Protein AF-A0A811MXW3-F1 (afdb_monomer)

Nearest PDB structures (foldseek):
  8dey-assembly1_B  TM=4.706E-01  e=3.761E-02  Homo sapiens
  6q0r-assembly1_A  TM=2.838E-01  e=1.066E-01  Homo sapiens
  6ud7-assembly1_B  TM=3.147E-01  e=4.951E-01  Homo sapiens
  6ue5-assembly1_B  TM=3.087E-01  e=4.951E-01  Homo sapiens
  8tl6-assembly1_A  TM=3.001E-01  e=5.526E-01  Homo sapiens

Structure (mmCIF, N/CA/C/O backbone):
data_AF-A0A811MXW3-F1
#
_entry.id   AF-A0A811MXW3-F1
#
loop_
_atom_site.group_PDB
_atom_site.id
_atom_site.type_symbol
_atom_site.label_atom_id
_atom_site.label_alt_id
_atom_site.label_comp_id
_atom_site.label_asym_id
_atom_site.label_entity_id
_atom_site.label_seq_id
_atom_site.pdbx_PDB_ins_code
_atom_site.Cartn_x
_atom_site.Cartn_y
_atom_site.Cartn_z
_atom_site.occupancy
_atom_site.B_iso_or_equiv
_atom_site.auth_seq_id
_atom_site.auth_comp_id
_atom_site.auth_asym_id
_atom_site.auth_atom_id
_atom_site.pdbx_PDB_model_num
ATOM 1 N N . MET A 1 1 ? 5.397 2.505 23.624 1.00 45.22 1 MET A N 1
ATOM 2 C CA . MET A 1 1 ? 6.770 2.486 23.082 1.00 45.22 1 MET A CA 1
ATOM 3 C C . MET A 1 1 ? 6.756 3.376 21.852 1.00 45.22 1 MET A C 1
ATOM 5 O O . MET A 1 1 ? 5.924 3.147 20.985 1.00 45.22 1 MET A O 1
ATOM 9 N N . GLU A 1 2 ? 7.531 4.458 21.837 1.00 52.62 2 GLU A N 1
ATOM 10 C CA . GLU A 1 2 ? 7.519 5.428 20.734 1.00 52.62 2 GLU A CA 1
ATOM 11 C C . GLU A 1 2 ? 8.534 4.994 19.671 1.00 52.62 2 GLU A C 1
ATOM 13 O O . GLU A 1 2 ? 9.726 4.882 19.960 1.00 52.62 2 GLU A O 1
ATOM 18 N N . ILE A 1 3 ? 8.066 4.712 18.452 1.00 65.06 3 ILE A N 1
ATOM 19 C CA . ILE A 1 3 ? 8.949 4.363 17.335 1.00 65.06 3 ILE A CA 1
ATOM 20 C C . ILE A 1 3 ? 9.609 5.656 16.844 1.00 65.06 3 ILE A C 1
ATOM 22 O O . ILE A 1 3 ? 8.973 6.484 16.187 1.00 65.06 3 ILE A O 1
ATOM 26 N N . LYS A 1 4 ? 10.891 5.833 17.175 1.00 67.50 4 LYS A N 1
ATOM 27 C CA . LYS A 1 4 ? 11.683 6.994 16.750 1.00 67.50 4 LYS A CA 1
ATOM 28 C C . LYS A 1 4 ? 11.922 7.000 15.242 1.00 67.50 4 LYS A C 1
ATOM 30 O O . LYS A 1 4 ? 11.891 5.958 14.581 1.00 67.50 4 LYS A O 1
ATOM 35 N N . GLU A 1 5 ? 12.184 8.202 14.726 1.00 74.94 5 GLU A N 1
ATOM 36 C CA . GLU A 1 5 ? 12.309 8.477 13.292 1.00 74.94 5 GLU A CA 1
ATOM 37 C C . GLU A 1 5 ? 11.116 7.920 12.519 1.00 74.94 5 GLU A C 1
ATOM 39 O O . GLU A 1 5 ? 11.264 7.103 11.615 1.00 74.94 5 GLU A O 1
ATOM 44 N N . THR A 1 6 ? 9.915 8.325 12.915 1.00 79.50 6 THR A N 1
ATOM 45 C CA . THR A 1 6 ? 8.706 8.082 12.139 1.00 79.50 6 THR A CA 1
ATOM 46 C C . THR A 1 6 ? 8.021 9.398 11.820 1.00 79.50 6 THR A C 1
ATOM 48 O O . THR A 1 6 ? 8.218 10.405 12.499 1.00 79.50 6 THR A O 1
ATOM 51 N N . PHE A 1 7 ? 7.239 9.405 10.750 1.00 81.56 7 PHE A N 1
ATOM 52 C CA . PHE A 1 7 ? 6.409 10.540 10.374 1.00 81.56 7 PHE A CA 1
ATOM 53 C C . PHE A 1 7 ? 5.042 10.042 9.920 1.00 81.56 7 PHE A C 1
ATOM 55 O O . PHE A 1 7 ? 4.915 8.947 9.370 1.00 81.56 7 PHE A O 1
ATOM 62 N N . GLN A 1 8 ? 4.008 10.837 10.171 1.00 86.00 8 GLN A N 1
ATOM 63 C CA . GLN A 1 8 ? 2.649 10.505 9.767 1.00 86.00 8 GLN A CA 1
ATOM 64 C C . GLN A 1 8 ? 2.350 11.068 8.381 1.00 86.00 8 GLN A C 1
ATOM 66 O O . GLN A 1 8 ? 2.735 12.192 8.058 1.00 86.00 8 GLN A O 1
ATOM 71 N N . VAL A 1 9 ? 1.652 10.281 7.565 1.00 88.88 9 VAL A N 1
ATOM 72 C CA . VAL A 1 9 ? 1.089 10.742 6.296 1.00 88.88 9 VAL A CA 1
ATOM 73 C C . VAL A 1 9 ? -0.382 10.379 6.244 1.00 88.88 9 VAL A C 1
ATOM 75 O O . VAL A 1 9 ? -0.776 9.253 6.543 1.00 88.88 9 VAL A O 1
ATOM 78 N N . GLU A 1 10 ? -1.186 11.356 5.852 1.00 92.94 10 GLU A N 1
ATOM 79 C CA . GLU A 1 10 ? -2.635 11.257 5.826 1.00 92.94 10 GLU A CA 1
ATOM 80 C C . GLU A 1 10 ? -3.139 10.873 4.433 1.00 92.94 10 GLU A C 1
ATOM 82 O O . GLU A 1 10 ? -2.732 11.442 3.418 1.00 92.94 10 GLU A O 1
ATOM 87 N N . TYR A 1 11 ? -4.063 9.916 4.389 1.00 93.12 11 TYR A N 1
ATOM 88 C CA . TYR A 1 11 ? -4.656 9.408 3.157 1.00 93.12 11 TYR A CA 1
ATOM 89 C C . TYR A 1 11 ? -6.172 9.513 3.184 1.00 93.12 11 TYR A C 1
ATOM 91 O O . TYR A 1 11 ? -6.831 9.076 4.127 1.00 93.12 11 TYR A O 1
ATOM 99 N N . LEU A 1 12 ? -6.733 10.055 2.106 1.00 93.88 12 LEU A N 1
ATOM 100 C CA . LEU A 1 12 ? -8.172 10.192 1.941 1.00 93.88 12 LEU A CA 1
ATOM 101 C C . LEU A 1 12 ? -8.800 8.863 1.496 1.00 93.88 12 LEU A C 1
ATOM 103 O O . LEU A 1 12 ? -8.507 8.347 0.417 1.00 93.88 12 LEU A O 1
ATOM 107 N N . ALA A 1 13 ? -9.723 8.353 2.304 1.00 94.69 13 ALA A N 1
ATOM 108 C CA . ALA A 1 13 ? -10.619 7.257 1.972 1.00 94.69 13 ALA A CA 1
ATOM 109 C C . ALA A 1 13 ? -12.005 7.829 1.646 1.00 94.69 13 ALA A C 1
ATOM 111 O O . ALA A 1 13 ? -12.787 8.167 2.541 1.00 94.69 13 ALA A O 1
ATOM 112 N N . TYR A 1 14 ? -12.288 7.984 0.353 1.00 93.50 14 TYR A N 1
ATOM 113 C CA . TYR A 1 14 ? -13.533 8.579 -0.119 1.00 93.50 14 TYR A CA 1
ATOM 114 C C . TYR A 1 14 ? -14.006 7.961 -1.433 1.00 93.50 14 TYR A C 1
ATOM 116 O O . TYR A 1 14 ? -13.257 7.894 -2.412 1.00 93.50 14 TYR A O 1
ATOM 124 N N . ASP A 1 15 ? -15.277 7.566 -1.453 1.00 89.38 15 ASP A N 1
ATOM 125 C CA . ASP A 1 15 ? -16.024 7.276 -2.668 1.00 89.38 15 ASP A CA 1
ATOM 126 C C . ASP A 1 15 ? -17.401 7.960 -2.577 1.00 89.38 15 ASP A C 1
ATOM 128 O O . ASP A 1 15 ? -18.221 7.552 -1.749 1.00 89.38 15 ASP A O 1
ATOM 132 N N . PRO A 1 16 ? -17.674 8.990 -3.403 1.00 88.62 16 PRO A N 1
ATOM 133 C CA . PRO A 1 16 ? -18.945 9.711 -3.369 1.00 88.62 16 PRO A CA 1
ATOM 134 C C . PRO A 1 16 ? -20.148 8.834 -3.739 1.00 88.62 16 PRO A C 1
ATOM 136 O O . PRO A 1 16 ? -21.279 9.207 -3.434 1.00 88.62 16 PRO A O 1
ATOM 139 N N . ILE A 1 17 ? -19.929 7.700 -4.416 1.00 88.00 17 ILE A N 1
ATOM 140 C CA . ILE A 1 17 ? -20.992 6.754 -4.766 1.00 88.00 17 ILE A CA 1
ATOM 141 C C . ILE A 1 17 ? -21.381 5.920 -3.540 1.00 88.00 17 ILE A C 1
ATOM 143 O O . ILE A 1 17 ? -22.557 5.610 -3.364 1.00 88.00 17 ILE A O 1
ATOM 147 N N . GLU A 1 18 ? -20.417 5.573 -2.681 1.00 85.19 18 GLU A N 1
ATOM 148 C CA . GLU A 1 18 ? -20.670 4.775 -1.476 1.00 85.19 18 GLU A CA 1
ATOM 149 C C . GLU A 1 18 ? -21.223 5.624 -0.322 1.00 85.19 18 GLU A C 1
ATOM 151 O O . GLU A 1 18 ? -22.079 5.166 0.435 1.00 85.19 18 GLU A O 1
ATOM 156 N N . SER A 1 19 ? -20.731 6.855 -0.150 1.00 88.50 19 SER A N 1
ATOM 157 C CA . SER A 1 19 ? -21.092 7.704 0.987 1.00 88.50 19 SER A CA 1
ATOM 158 C C . SER A 1 19 ? -20.783 9.182 0.720 1.00 88.50 19 SER A C 1
ATOM 160 O O . SER A 1 19 ? -19.723 9.498 0.182 1.00 88.50 19 SER A O 1
ATOM 162 N N . PRO A 1 20 ? -21.629 10.125 1.183 1.00 90.81 20 PRO A N 1
ATOM 163 C CA . PRO A 1 20 ? -21.308 11.555 1.141 1.00 90.81 20 PRO A CA 1
ATOM 164 C C . PRO A 1 20 ? -20.218 11.950 2.154 1.00 90.81 20 PRO A C 1
ATOM 166 O O . PRO A 1 20 ? -19.688 13.057 2.105 1.00 90.81 20 PRO A O 1
ATOM 169 N N . TYR A 1 21 ? -19.896 11.063 3.097 1.00 93.69 21 TYR A N 1
ATOM 170 C CA . TYR A 1 21 ? -18.868 11.262 4.112 1.00 93.69 21 TYR A CA 1
ATOM 171 C C . TYR A 1 21 ? -17.560 10.592 3.695 1.00 93.69 21 TYR A C 1
ATOM 173 O O . TYR A 1 21 ? -17.559 9.423 3.306 1.00 93.69 21 TYR A O 1
ATOM 181 N N . PHE A 1 22 ? -16.450 11.307 3.864 1.00 93.75 22 PHE A N 1
ATOM 182 C CA . PHE A 1 22 ? -15.093 10.782 3.730 1.00 93.75 22 PHE A CA 1
ATOM 183 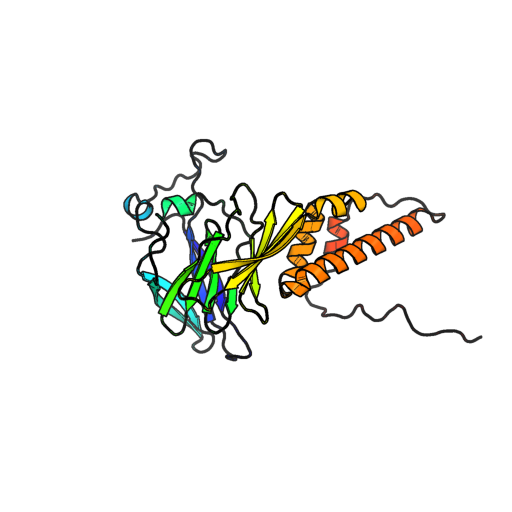C C . PHE A 1 22 ? -14.473 10.428 5.085 1.00 93.75 22 PHE A C 1
ATOM 185 O O . PHE A 1 22 ? -14.885 10.941 6.137 1.00 93.75 22 PHE A O 1
ATOM 192 N N . LYS A 1 23 ? -13.444 9.584 5.035 1.00 95.94 23 LYS A N 1
ATOM 193 C CA . LYS A 1 23 ? -12.539 9.306 6.150 1.00 95.94 23 LYS A CA 1
ATOM 194 C C . LYS A 1 23 ? -11.109 9.676 5.763 1.00 95.94 23 LYS A C 1
ATOM 196 O O . LYS A 1 23 ? -10.756 9.603 4.589 1.00 95.94 23 LYS A O 1
ATOM 201 N N . VAL A 1 24 ? -10.291 10.061 6.734 1.00 96.81 24 VAL A N 1
ATOM 202 C CA . VAL A 1 24 ? -8.847 10.269 6.538 1.00 96.81 24 VAL A CA 1
ATOM 203 C C . VAL A 1 24 ? -8.110 9.313 7.457 1.00 96.81 24 VAL A C 1
ATOM 205 O O . VAL A 1 24 ? -8.454 9.208 8.629 1.00 96.81 24 VAL A O 1
ATOM 208 N N . VAL A 1 25 ? -7.142 8.582 6.922 1.00 95.94 25 VAL A N 1
ATOM 209 C CA . VAL A 1 25 ? -6.353 7.598 7.665 1.00 95.94 25 VAL A CA 1
ATOM 210 C C . VAL A 1 25 ? -4.934 8.128 7.793 1.00 95.94 25 VAL A C 1
ATOM 212 O O . VAL A 1 25 ? -4.283 8.370 6.778 1.00 95.94 25 VAL A O 1
ATOM 215 N N . SER A 1 26 ? -4.463 8.311 9.024 1.00 94.12 26 SER A N 1
ATOM 216 C CA . SER A 1 26 ? -3.072 8.665 9.308 1.00 94.12 26 SER A CA 1
ATOM 217 C C . SER A 1 26 ? -2.245 7.390 9.425 1.00 94.12 26 SER A C 1
ATOM 219 O O . SER A 1 26 ? -2.528 6.535 10.267 1.00 94.12 26 SER A O 1
ATOM 221 N N . VAL A 1 27 ? -1.253 7.241 8.547 1.00 91.06 27 VAL A N 1
ATOM 222 C CA . VAL A 1 27 ? -0.368 6.074 8.484 1.00 91.06 27 VAL A CA 1
ATOM 223 C C . VAL A 1 27 ? 1.042 6.487 8.878 1.00 91.06 27 VAL A C 1
ATOM 225 O O . VAL A 1 27 ? 1.635 7.383 8.271 1.00 91.06 27 VAL A O 1
ATOM 228 N N . THR A 1 28 ? 1.591 5.797 9.874 1.00 87.81 28 THR A N 1
ATOM 229 C CA . THR A 1 28 ? 2.976 5.965 10.315 1.00 87.81 28 THR A CA 1
ATOM 230 C C . THR A 1 28 ? 3.936 5.382 9.284 1.00 87.81 28 THR A C 1
ATOM 232 O O . THR A 1 28 ? 3.785 4.243 8.841 1.00 87.81 28 THR A O 1
ATOM 235 N N . ARG A 1 29 ? 4.945 6.166 8.913 1.00 84.31 29 ARG A N 1
ATOM 236 C CA . ARG A 1 29 ? 6.038 5.775 8.021 1.00 84.31 29 ARG A CA 1
ATOM 237 C C . ARG A 1 29 ? 7.361 5.842 8.751 1.00 84.31 29 ARG A C 1
ATOM 239 O O . ARG A 1 29 ? 7.533 6.688 9.626 1.00 84.31 29 ARG A O 1
ATOM 246 N N . PHE A 1 30 ? 8.299 4.994 8.356 1.00 82.00 30 PHE A N 1
ATOM 247 C CA . PHE A 1 30 ? 9.642 5.007 8.912 1.00 82.00 30 PHE A CA 1
ATOM 248 C C . PHE A 1 30 ? 10.515 6.017 8.170 1.00 82.00 30 PHE A C 1
ATOM 250 O O . PHE A 1 30 ? 10.482 6.117 6.942 1.00 82.00 30 PHE A O 1
ATOM 257 N N . GLY A 1 31 ? 11.304 6.767 8.927 1.00 76.94 31 GLY A N 1
ATOM 258 C CA . GLY A 1 31 ? 12.416 7.549 8.420 1.00 76.94 31 GLY A CA 1
ATOM 259 C C . GLY A 1 31 ? 13.456 6.629 7.794 1.00 76.94 31 GLY A C 1
ATOM 260 O O . GLY A 1 31 ? 13.639 5.489 8.230 1.00 76.94 31 GLY A O 1
ATOM 261 N N . TRP A 1 32 ? 14.093 7.129 6.741 1.00 76.94 32 TRP A N 1
ATOM 262 C CA . TRP A 1 32 ? 15.180 6.423 6.082 1.00 76.94 32 TRP A CA 1
ATOM 263 C C . TRP A 1 32 ? 16.419 6.410 6.969 1.00 76.94 32 TRP A C 1
ATOM 265 O O . TRP A 1 32 ? 16.779 7.441 7.540 1.00 76.94 32 TRP A O 1
ATOM 275 N N . THR A 1 33 ? 17.083 5.260 7.033 1.00 74.25 33 THR A N 1
ATOM 276 C CA . THR A 1 33 ? 18.323 5.095 7.790 1.00 74.25 33 THR A CA 1
ATOM 277 C C . THR A 1 33 ? 19.476 4.820 6.820 1.00 74.25 33 THR A C 1
ATOM 279 O O . THR A 1 33 ? 19.405 3.838 6.080 1.00 74.25 33 THR A O 1
ATOM 282 N N . PRO A 1 34 ? 20.531 5.658 6.814 1.00 69.75 34 PRO A N 1
ATOM 283 C CA . PRO A 1 34 ? 21.697 5.453 5.959 1.00 69.75 34 PRO A CA 1
ATOM 284 C C . PRO A 1 34 ? 22.430 4.140 6.258 1.00 69.75 34 PRO A C 1
ATOM 286 O O . PRO A 1 34 ? 22.716 3.839 7.419 1.00 69.75 34 PRO A O 1
ATOM 289 N N . GLU A 1 35 ? 22.830 3.411 5.219 1.00 71.69 35 GLU A N 1
ATOM 290 C CA . GLU A 1 35 ? 23.683 2.227 5.328 1.00 71.69 35 GLU A CA 1
ATOM 291 C C . GLU A 1 35 ? 25.180 2.567 5.182 1.00 71.69 35 GLU A C 1
ATOM 293 O O . GLU A 1 35 ? 25.543 3.605 4.613 1.00 71.69 35 GLU A O 1
ATOM 298 N N . PRO A 1 36 ? 26.092 1.703 5.679 1.00 67.31 36 PRO A N 1
ATOM 299 C CA . PRO A 1 36 ? 27.524 1.852 5.441 1.00 67.31 36 PRO A CA 1
ATOM 300 C C . PRO A 1 36 ? 27.832 1.919 3.937 1.00 67.31 36 PRO A C 1
ATOM 302 O O . PRO A 1 36 ? 27.663 0.941 3.213 1.00 67.31 36 PRO A O 1
ATOM 305 N N . GLY A 1 37 ? 28.308 3.076 3.473 1.00 66.25 37 GLY A N 1
ATOM 306 C CA . GLY A 1 37 ? 28.563 3.347 2.053 1.00 66.25 37 GLY A CA 1
ATOM 307 C C . GLY A 1 37 ? 27.653 4.416 1.443 1.00 66.25 37 GLY A C 1
ATOM 308 O O . GLY A 1 37 ? 27.979 4.935 0.375 1.00 66.25 37 GLY A O 1
ATOM 309 N N . ASP A 1 38 ? 26.578 4.809 2.129 1.00 70.31 38 ASP A N 1
ATOM 310 C CA . ASP A 1 38 ? 25.763 5.953 1.728 1.00 70.31 38 ASP A CA 1
ATOM 311 C C . ASP A 1 38 ? 26.461 7.282 2.039 1.00 70.31 38 ASP A C 1
ATOM 313 O O . ASP A 1 38 ? 27.135 7.440 3.058 1.00 70.31 38 ASP A O 1
ATOM 317 N N . PHE A 1 39 ? 26.246 8.290 1.189 1.00 68.88 39 PHE A N 1
ATOM 318 C CA . PHE A 1 39 ? 26.822 9.632 1.374 1.00 68.88 39 PHE A CA 1
ATOM 319 C C . PHE A 1 39 ? 26.403 10.308 2.688 1.00 68.88 39 PHE A C 1
ATOM 321 O O . PHE A 1 39 ? 27.103 11.196 3.167 1.00 68.88 39 PHE A O 1
ATOM 328 N N . LEU A 1 40 ? 25.261 9.905 3.250 1.00 67.19 40 LEU A N 1
ATOM 329 C CA . LEU A 1 40 ? 24.729 10.412 4.516 1.00 67.19 40 LEU A CA 1
ATOM 330 C C . LEU A 1 40 ? 24.994 9.449 5.686 1.00 67.19 40 LEU A C 1
ATOM 332 O O . LEU A 1 40 ? 24.400 9.587 6.752 1.00 67.19 40 LEU A O 1
ATOM 336 N N . TYR A 1 41 ? 25.877 8.463 5.521 1.00 69.81 41 TYR A N 1
ATOM 337 C CA . TYR A 1 41 ? 26.222 7.556 6.609 1.00 69.81 41 TYR A CA 1
ATOM 338 C C . TYR A 1 41 ? 26.755 8.316 7.834 1.00 69.81 41 TYR A C 1
ATOM 340 O O . TYR A 1 41 ? 27.646 9.157 7.725 1.00 69.81 41 TYR A O 1
ATOM 348 N N . GLY A 1 42 ? 26.178 8.036 9.006 1.00 65.00 42 GLY A N 1
ATOM 349 C CA . GLY A 1 42 ? 26.487 8.735 10.259 1.00 65.00 42 GLY A CA 1
ATOM 350 C C . GLY A 1 42 ? 25.803 10.098 10.441 1.00 65.00 42 GLY A C 1
ATOM 351 O O . GLY A 1 42 ? 26.072 10.766 11.436 1.00 65.00 42 GLY A O 1
ATOM 352 N N . SER A 1 43 ? 24.922 10.525 9.524 1.00 65.50 43 SER A N 1
ATOM 353 C CA . SER A 1 43 ? 24.181 11.788 9.667 1.00 65.50 43 SER A CA 1
ATOM 354 C C . SER A 1 43 ? 22.957 11.689 10.582 1.00 65.50 43 SER A C 1
ATOM 356 O O . SER A 1 43 ? 22.506 12.718 11.083 1.00 65.50 43 SER A O 1
ATOM 358 N N . SER A 1 44 ? 22.400 10.489 10.793 1.00 64.75 44 SER A N 1
ATOM 359 C CA . SER A 1 44 ? 21.373 10.281 11.821 1.00 64.75 44 SER A CA 1
ATOM 360 C C . SER A 1 44 ? 22.048 10.097 13.179 1.00 64.75 44 SER A C 1
ATOM 362 O O . SER A 1 44 ? 22.891 9.219 13.361 1.00 64.75 44 SER A O 1
ATOM 364 N N . SER A 1 45 ? 21.686 10.956 14.130 1.00 59.78 45 SER A N 1
ATOM 365 C CA . SER A 1 45 ? 22.168 10.923 15.512 1.00 59.78 45 SER A CA 1
ATOM 366 C C . SER A 1 45 ? 21.173 10.271 16.473 1.00 59.78 45 SER A C 1
ATOM 368 O O . SER A 1 45 ? 21.428 10.247 17.678 1.00 59.78 45 SER A O 1
ATOM 370 N N . VAL A 1 46 ? 20.036 9.769 15.975 1.00 69.12 46 VAL A N 1
ATOM 371 C CA . VAL A 1 46 ? 18.966 9.223 16.814 1.00 69.12 46 VAL A CA 1
ATOM 372 C C . VAL A 1 46 ? 19.183 7.720 16.993 1.00 69.12 46 VAL A C 1
ATOM 374 O O . VAL A 1 46 ? 19.074 6.970 16.026 1.00 69.12 46 VAL A O 1
ATOM 377 N N . PRO A 1 47 ? 19.450 7.239 18.221 1.00 69.31 47 PRO A N 1
ATOM 378 C CA . PRO A 1 47 ? 19.535 5.809 18.471 1.00 69.31 47 PRO A CA 1
ATOM 379 C C . PRO A 1 47 ? 18.166 5.170 18.225 1.00 69.31 47 PRO A C 1
ATOM 381 O O . PRO A 1 47 ? 17.187 5.522 18.898 1.00 69.31 47 PRO A O 1
ATOM 384 N N . LEU A 1 48 ? 18.113 4.255 17.257 1.00 79.31 48 LEU A N 1
ATOM 385 C CA . LEU A 1 48 ? 16.964 3.387 17.025 1.00 79.31 48 LEU A CA 1
ATOM 386 C C . LEU A 1 48 ? 16.915 2.303 18.102 1.00 79.31 48 LEU A C 1
ATOM 388 O O . LEU A 1 48 ? 17.946 1.890 18.634 1.00 79.31 48 LEU A O 1
ATOM 392 N N . ASP A 1 49 ? 15.708 1.863 18.434 1.00 83.00 49 ASP A N 1
ATOM 393 C CA . ASP A 1 49 ? 15.494 0.813 19.422 1.00 83.00 49 ASP A CA 1
ATOM 394 C C . ASP A 1 49 ? 15.721 -0.567 18.776 1.00 83.00 49 ASP A C 1
ATOM 396 O O . ASP A 1 49 ? 14.961 -0.932 17.873 1.00 83.00 49 ASP A O 1
ATOM 400 N N . PRO A 1 50 ? 16.727 -1.352 19.210 1.00 84.44 50 PRO A N 1
ATOM 401 C CA . PRO A 1 50 ? 17.031 -2.646 18.604 1.00 84.44 50 PRO A CA 1
ATOM 402 C C . PRO A 1 50 ? 15.859 -3.633 18.622 1.00 84.44 50 PRO A C 1
ATOM 404 O O . PRO A 1 50 ? 15.758 -4.460 17.718 1.00 84.44 50 PRO A O 1
ATOM 407 N N . GLU A 1 51 ? 14.977 -3.554 19.622 1.00 86.19 51 GLU A N 1
ATOM 408 C CA . GLU A 1 51 ? 13.810 -4.432 19.731 1.00 86.19 51 GLU A CA 1
ATOM 409 C C . GLU A 1 51 ? 12.779 -4.105 18.645 1.00 86.19 51 GLU A C 1
ATOM 411 O O . GLU A 1 51 ? 12.251 -4.998 17.983 1.00 86.19 51 GLU A O 1
ATOM 416 N N . ILE A 1 52 ? 12.556 -2.813 18.390 1.00 84.62 52 ILE A N 1
ATOM 417 C CA . ILE A 1 52 ? 11.645 -2.353 17.337 1.00 84.62 52 ILE A CA 1
ATOM 418 C C . ILE A 1 52 ? 12.211 -2.699 15.959 1.00 84.62 52 ILE A C 1
ATOM 420 O O . ILE A 1 52 ? 11.478 -3.182 15.100 1.00 84.62 52 ILE A O 1
ATOM 424 N N . GLU A 1 53 ? 13.512 -2.513 15.746 1.00 86.31 53 GLU A N 1
ATOM 425 C CA . GLU A 1 53 ? 14.163 -2.792 14.459 1.00 86.31 53 GLU A CA 1
ATOM 426 C C . GLU A 1 53 ? 14.158 -4.281 14.071 1.00 86.31 53 GLU A C 1
ATOM 428 O O . GLU A 1 53 ? 14.182 -4.606 12.877 1.00 86.31 53 GLU A O 1
ATOM 433 N N . GLN A 1 54 ? 14.101 -5.176 15.064 1.00 88.75 54 GLN A N 1
ATOM 434 C CA . GLN A 1 54 ? 13.980 -6.630 14.889 1.00 88.75 54 GLN A CA 1
ATOM 435 C C . GLN A 1 54 ? 12.528 -7.126 14.917 1.00 88.75 54 GLN A C 1
ATOM 437 O O . GLN A 1 54 ? 12.282 -8.309 14.678 1.00 88.75 54 GLN A O 1
ATOM 442 N N . SER A 1 55 ? 11.564 -6.248 15.201 1.00 90.19 55 SER A N 1
ATOM 443 C CA . SER A 1 55 ? 10.152 -6.619 15.240 1.00 90.19 55 SER A CA 1
ATOM 444 C C . SER A 1 55 ? 9.605 -6.933 13.847 1.00 90.19 55 SER A C 1
ATOM 446 O O . SER A 1 55 ? 10.067 -6.400 12.832 1.00 90.19 55 SER A O 1
ATOM 448 N N . GLU A 1 56 ? 8.601 -7.811 13.808 1.00 93.56 56 GLU A N 1
ATOM 449 C CA . GLU A 1 56 ? 7.935 -8.203 12.571 1.00 93.56 56 GLU A CA 1
ATOM 450 C C . GLU A 1 56 ? 7.271 -7.004 11.888 1.00 93.56 56 GLU A C 1
ATOM 452 O O . GLU A 1 56 ? 6.450 -6.294 12.476 1.00 93.56 56 GLU A O 1
ATOM 457 N N . TRP A 1 57 ? 7.555 -6.842 10.599 1.00 91.38 57 TRP A N 1
ATOM 458 C CA . TRP A 1 57 ? 6.835 -5.931 9.729 1.00 91.38 57 TRP A CA 1
ATOM 459 C C . TRP A 1 57 ? 6.079 -6.706 8.644 1.00 91.38 57 TRP A C 1
ATOM 461 O O . TRP A 1 57 ? 6.645 -7.612 8.038 1.00 91.38 57 TRP A O 1
ATOM 471 N N . PRO A 1 58 ? 4.825 -6.349 8.329 1.00 90.88 58 PRO A N 1
ATOM 472 C CA . PRO A 1 58 ? 3.979 -5.424 9.080 1.00 90.88 58 PRO A CA 1
ATOM 473 C C . PRO A 1 58 ? 3.517 -6.048 10.424 1.00 90.88 58 PRO A C 1
ATOM 475 O O . PRO A 1 58 ? 3.444 -7.276 10.541 1.00 90.88 58 PRO A O 1
ATOM 478 N N . PRO A 1 59 ? 3.200 -5.231 11.446 1.00 92.31 59 PRO A N 1
ATOM 479 C CA . PRO A 1 59 ? 2.899 -5.714 12.800 1.00 92.31 59 PRO A CA 1
ATOM 480 C C . PRO A 1 59 ? 1.633 -6.585 12.854 1.00 92.31 59 PRO A C 1
ATOM 482 O O . PRO A 1 59 ? 0.736 -6.447 12.036 1.00 92.31 59 PRO A O 1
ATOM 485 N N . SER A 1 60 ? 1.472 -7.479 13.827 1.00 94.50 60 SER A N 1
ATOM 486 C CA . SER A 1 60 ? 0.229 -8.277 13.932 1.00 94.50 60 SER A CA 1
ATOM 487 C C . SER A 1 60 ? -1.029 -7.412 14.118 1.00 94.50 60 SER A C 1
ATOM 489 O O . SER A 1 60 ? -2.085 -7.709 13.556 1.00 94.50 60 SER A O 1
ATOM 491 N N . VAL A 1 61 ? -0.897 -6.306 14.853 1.00 94.88 61 VAL A N 1
ATOM 492 C CA . VAL A 1 61 ? -1.924 -5.276 15.027 1.00 94.88 61 VAL A CA 1
ATOM 493 C C . VAL A 1 61 ? -1.329 -3.922 14.659 1.00 94.88 61 VAL A C 1
ATOM 495 O O . VAL A 1 61 ? -0.306 -3.515 15.204 1.00 94.88 61 VAL A O 1
ATOM 498 N N . CYS A 1 62 ? -1.973 -3.220 13.732 1.00 92.44 62 CYS A N 1
ATOM 499 C CA . CYS A 1 62 ? -1.605 -1.871 13.328 1.00 92.44 62 CYS A CA 1
ATOM 500 C C . CYS A 1 62 ? -2.607 -0.876 13.916 1.00 92.44 62 CYS A C 1
ATOM 502 O O . CYS A 1 62 ? -3.800 -0.947 13.624 1.00 92.44 62 CYS A O 1
ATOM 504 N N . ILE A 1 63 ? -2.129 0.035 14.759 1.00 94.19 63 ILE A N 1
ATOM 505 C CA . ILE A 1 63 ? -2.950 1.099 15.339 1.00 94.19 63 ILE A CA 1
ATOM 506 C C . ILE A 1 63 ? -2.861 2.316 14.419 1.00 94.19 63 ILE A C 1
ATOM 508 O O . ILE A 1 63 ? -1.764 2.803 14.143 1.00 94.19 63 ILE A O 1
ATOM 512 N N . LEU A 1 64 ? -4.005 2.793 13.932 1.00 94.69 64 LEU A N 1
ATOM 513 C CA . LEU A 1 64 ? -4.104 3.940 13.029 1.00 94.69 64 LEU A CA 1
ATOM 514 C C . LEU A 1 64 ? -5.104 4.956 13.578 1.00 94.69 64 LEU A C 1
ATOM 516 O O . LEU A 1 64 ? -6.157 4.586 14.102 1.00 94.69 64 LEU A O 1
ATOM 520 N N . HIS A 1 65 ? -4.820 6.243 13.383 1.00 95.25 65 HIS A N 1
ATOM 521 C CA . HIS A 1 65 ? -5.801 7.294 13.634 1.00 95.25 65 HIS A CA 1
ATOM 522 C C . HIS A 1 65 ? -6.664 7.496 12.391 1.00 95.25 65 HIS A C 1
ATOM 524 O O . HIS A 1 65 ? -6.156 7.683 11.282 1.00 95.25 65 HIS A O 1
ATOM 530 N N . VAL A 1 66 ? -7.982 7.460 12.575 1.00 96.88 66 VAL A N 1
ATOM 531 C CA . VAL A 1 66 ? -8.965 7.601 11.504 1.00 96.88 66 VAL A CA 1
ATOM 532 C C . VAL A 1 66 ? -9.883 8.774 11.812 1.00 96.88 66 VAL A C 1
ATOM 534 O O . VAL A 1 66 ? -10.666 8.741 12.757 1.00 96.88 66 VAL A O 1
ATOM 537 N N . PHE A 1 67 ? -9.813 9.810 10.986 1.00 97.06 67 PHE A N 1
ATOM 538 C CA . PHE A 1 67 ? -10.768 10.904 10.997 1.00 97.06 67 PHE A CA 1
ATOM 539 C C . PHE A 1 67 ? -12.036 10.499 10.258 1.00 97.06 67 PHE A C 1
ATOM 541 O O . PHE A 1 67 ? -11.980 9.931 9.165 1.00 97.06 67 PHE A O 1
ATOM 548 N N . SER A 1 68 ? -13.188 10.869 10.803 1.00 95.94 68 SER A N 1
ATOM 549 C CA . SER A 1 68 ? -14.487 10.693 10.161 1.00 95.94 68 SER A CA 1
ATOM 550 C C . SER A 1 68 ? -15.147 12.048 9.956 1.00 95.94 68 SER A C 1
ATOM 552 O O . SER A 1 68 ? -15.446 12.752 10.914 1.00 95.94 68 SER A O 1
ATOM 554 N N . SER A 1 69 ? -15.449 12.412 8.708 1.00 96.19 69 SER A N 1
ATOM 555 C CA . SER A 1 69 ? -16.185 13.656 8.420 1.00 96.19 69 SER A CA 1
ATOM 556 C C . SER A 1 69 ? -17.621 13.651 8.964 1.00 96.19 69 SER A C 1
ATOM 558 O O . SER A 1 69 ? -18.197 14.718 9.185 1.00 96.19 69 SER A O 1
ATOM 560 N N . ARG A 1 70 ? -18.191 12.464 9.223 1.00 94.56 70 ARG A N 1
ATOM 561 C CA . ARG A 1 70 ? -19.527 12.296 9.811 1.00 94.56 70 ARG A CA 1
ATOM 562 C C . ARG A 1 70 ? -19.561 12.697 11.286 1.00 94.56 70 ARG A C 1
ATOM 564 O O . ARG A 1 70 ? -20.496 13.373 11.699 1.00 94.56 70 ARG A O 1
ATOM 571 N N . THR A 1 71 ? -18.565 12.273 12.064 1.00 95.44 71 THR A N 1
ATOM 572 C CA . THR A 1 71 ? -18.456 12.579 13.505 1.00 95.44 71 THR A CA 1
ATOM 573 C C . THR A 1 71 ? -17.584 13.805 13.773 1.00 95.44 71 THR A C 1
ATOM 575 O O . THR A 1 71 ? -17.678 14.402 14.840 1.00 95.44 71 THR A O 1
ATOM 578 N N . ARG A 1 72 ? -16.781 14.217 12.783 1.00 95.12 72 ARG A N 1
ATOM 579 C CA . ARG A 1 72 ? -15.761 15.277 12.846 1.00 95.12 72 ARG A CA 1
ATOM 580 C C . ARG A 1 72 ? -14.711 15.040 13.927 1.00 95.12 72 ARG A C 1
ATOM 582 O O . ARG A 1 72 ? -14.199 15.987 14.517 1.00 95.12 72 ARG A O 1
ATOM 589 N N . GLN A 1 73 ? -14.403 13.777 14.184 1.00 95.81 73 GLN A N 1
ATOM 590 C CA . GLN A 1 73 ? -13.466 13.363 15.219 1.00 95.81 73 GLN A CA 1
ATOM 591 C C . GLN A 1 73 ? -12.433 12.397 14.650 1.00 95.81 73 GLN A C 1
ATOM 593 O O . GLN A 1 73 ? -12.693 11.697 13.667 1.00 95.81 73 GLN A O 1
ATOM 598 N N . TRP A 1 74 ? -11.261 12.407 15.279 1.00 97.19 74 TRP A N 1
ATOM 599 C CA . TRP A 1 74 ? -10.236 11.389 15.114 1.00 97.19 74 TRP A CA 1
ATOM 600 C C . TRP A 1 74 ? -10.479 10.280 16.125 1.00 97.19 74 TRP A C 1
ATOM 602 O O . TRP A 1 74 ? -10.657 10.546 17.312 1.00 97.19 74 TRP A O 1
ATOM 612 N N . GLU A 1 75 ? -10.460 9.047 15.647 1.00 96.62 75 GLU A N 1
ATOM 613 C CA . GLU A 1 75 ? -10.584 7.852 16.469 1.00 96.62 75 GLU A CA 1
ATOM 614 C C . GLU A 1 75 ? -9.338 6.995 16.272 1.00 96.62 75 GLU A C 1
ATOM 616 O O . GLU A 1 75 ? -8.879 6.791 15.147 1.00 96.62 75 GLU A O 1
ATOM 621 N N . GLU A 1 76 ? -8.773 6.500 17.367 1.00 96.56 76 GLU A N 1
ATOM 622 C CA . GLU A 1 76 ? -7.744 5.469 17.309 1.00 96.56 76 GLU A CA 1
ATOM 623 C C . GLU A 1 76 ? -8.413 4.116 17.053 1.00 96.56 76 GLU A C 1
ATOM 625 O O . GLU A 1 76 ? -9.359 3.738 17.748 1.00 96.56 76 GLU A O 1
ATOM 630 N N . ARG A 1 77 ? -7.957 3.398 16.023 1.00 95.94 77 ARG A N 1
ATOM 631 C CA . ARG A 1 77 ? -8.507 2.098 15.632 1.00 95.94 77 ARG A CA 1
ATOM 632 C C . ARG A 1 77 ? -7.394 1.078 15.452 1.00 95.94 77 ARG A C 1
ATOM 634 O O . ARG A 1 77 ? -6.362 1.370 14.850 1.00 95.94 77 ARG A O 1
ATOM 641 N N . SER A 1 78 ? -7.647 -0.133 15.933 1.00 96.44 78 SER A N 1
ATOM 642 C CA . SER A 1 78 ? -6.733 -1.270 15.829 1.00 96.44 78 SER A CA 1
ATOM 643 C C . SER A 1 78 ? -7.130 -2.159 14.659 1.00 96.44 78 SER A C 1
ATOM 645 O O . SER A 1 78 ? -8.247 -2.667 14.623 1.00 96.44 78 SER A O 1
ATOM 647 N N . PHE A 1 79 ? -6.208 -2.374 13.725 1.00 96.88 79 PHE A N 1
ATOM 648 C CA . PHE A 1 79 ? -6.403 -3.208 12.544 1.00 96.88 79 PHE A CA 1
ATOM 649 C C . PHE A 1 79 ? -5.593 -4.495 12.667 1.00 96.88 79 PHE A C 1
ATOM 651 O O . PHE A 1 79 ? -4.382 -4.450 12.877 1.00 96.88 79 PHE A O 1
ATOM 658 N N . VAL A 1 80 ? -6.240 -5.646 12.501 1.00 97.38 80 VAL A N 1
ATOM 659 C CA . VAL A 1 80 ? -5.575 -6.956 12.581 1.00 97.38 80 VAL A CA 1
ATOM 660 C C . VAL A 1 80 ? -5.002 -7.351 11.221 1.00 97.38 80 VAL A C 1
ATOM 662 O O . VAL A 1 80 ? -5.680 -7.232 10.197 1.00 97.38 80 VAL A O 1
ATOM 665 N N . ARG A 1 81 ? -3.757 -7.830 11.211 1.00 95.62 81 ARG A N 1
ATOM 666 C CA . ARG A 1 81 ? -3.070 -8.318 10.013 1.00 95.62 81 ARG A CA 1
ATOM 667 C C . ARG A 1 81 ? -3.685 -9.626 9.512 1.00 95.62 81 ARG A C 1
ATOM 669 O O . ARG A 1 81 ? -3.824 -10.584 10.266 1.00 95.62 81 ARG A O 1
ATOM 676 N N . GLU A 1 82 ? -3.989 -9.684 8.221 1.00 94.25 82 GLU A N 1
ATOM 677 C CA . GLU A 1 82 ? -4.305 -10.912 7.488 1.00 94.25 82 GLU A CA 1
ATOM 678 C C . GLU A 1 82 ? -3.071 -11.375 6.700 1.00 94.25 82 GLU A C 1
ATOM 680 O O . GLU A 1 82 ? -2.427 -10.563 6.036 1.00 94.25 82 GLU A O 1
ATOM 685 N N . GLY A 1 83 ? -2.753 -12.672 6.731 1.00 90.12 83 GLY A N 1
ATOM 686 C CA . GLY A 1 83 ? -1.544 -13.234 6.108 1.00 90.12 83 GLY A CA 1
ATOM 687 C C . GLY A 1 83 ? -0.327 -13.201 7.034 1.00 90.12 83 GLY A C 1
ATOM 688 O O . GLY A 1 83 ? -0.487 -12.962 8.227 1.00 90.12 83 GLY A O 1
ATOM 689 N N . ASP A 1 84 ? 0.868 -13.433 6.488 1.00 90.62 84 ASP A N 1
ATOM 690 C CA . ASP A 1 84 ? 2.137 -13.522 7.231 1.00 90.62 84 ASP A CA 1
ATOM 691 C C . ASP A 1 84 ? 2.874 -12.173 7.327 1.00 90.62 84 ASP A C 1
ATOM 693 O O . ASP A 1 84 ? 2.505 -11.191 6.673 1.00 90.62 84 ASP A O 1
ATOM 697 N N . SER A 1 85 ? 3.898 -12.104 8.184 1.00 91.00 85 SER A N 1
ATOM 698 C CA . SER A 1 85 ? 4.829 -10.974 8.202 1.00 91.00 85 SER A CA 1
ATOM 699 C C . SER A 1 85 ? 5.670 -10.977 6.916 1.00 91.00 85 SER A C 1
ATOM 701 O O . SER A 1 85 ? 5.868 -12.005 6.270 1.00 91.00 85 SER A O 1
ATOM 703 N N . MET A 1 86 ? 6.127 -9.798 6.504 1.00 89.75 86 MET A N 1
ATOM 704 C CA . MET A 1 86 ? 6.859 -9.562 5.253 1.00 89.75 86 MET A CA 1
ATOM 705 C C . MET A 1 86 ? 8.352 -9.289 5.469 1.00 89.75 86 MET A C 1
ATOM 707 O O . MET A 1 86 ? 9.072 -9.105 4.491 1.00 89.75 86 MET A O 1
ATOM 711 N N . GLY A 1 87 ? 8.812 -9.266 6.719 1.00 90.19 87 GLY A N 1
ATOM 712 C CA . GLY A 1 87 ? 10.199 -9.014 7.091 1.00 90.19 87 GLY A CA 1
ATOM 713 C C . GLY A 1 87 ? 10.288 -8.369 8.468 1.00 90.19 87 GLY A C 1
ATOM 714 O O . GLY A 1 87 ? 9.406 -8.554 9.311 1.00 90.19 87 GLY A O 1
ATOM 715 N N . ILE A 1 88 ? 11.343 -7.589 8.676 1.00 90.56 88 ILE A N 1
ATOM 716 C CA . ILE A 1 88 ? 11.575 -6.819 9.905 1.00 90.56 88 ILE A CA 1
ATOM 717 C C . ILE A 1 88 ? 11.579 -5.315 9.622 1.00 90.56 88 ILE A C 1
ATOM 719 O O . ILE A 1 88 ? 11.810 -4.881 8.492 1.00 90.56 88 ILE A O 1
ATOM 723 N N . VAL A 1 89 ? 11.330 -4.501 10.649 1.00 87.62 89 VAL A N 1
ATOM 724 C CA . VAL A 1 89 ? 11.241 -3.033 10.514 1.00 87.62 89 VAL A CA 1
ATOM 725 C C . VAL A 1 89 ? 12.512 -2.415 9.921 1.00 87.62 89 VAL A C 1
ATOM 727 O O . VAL A 1 89 ? 12.410 -1.537 9.062 1.00 87.62 89 VAL A O 1
ATOM 730 N N . SER A 1 90 ? 13.696 -2.903 10.297 1.00 85.56 90 SER A N 1
ATOM 731 C CA . SER A 1 90 ? 14.967 -2.373 9.776 1.00 85.56 90 SER A CA 1
ATOM 732 C C . SER A 1 90 ? 15.116 -2.501 8.257 1.00 85.56 90 SER A C 1
ATOM 734 O O . SER A 1 90 ? 15.699 -1.625 7.618 1.00 85.56 90 SER A O 1
ATOM 736 N N . GLU A 1 91 ? 14.525 -3.526 7.636 1.00 84.00 91 GLU A N 1
ATOM 737 C CA . GLU A 1 91 ? 14.528 -3.669 6.175 1.00 84.00 91 GLU A CA 1
ATOM 738 C C . GLU A 1 91 ? 13.658 -2.608 5.491 1.00 84.00 91 GLU A C 1
ATOM 740 O O . GLU A 1 91 ? 13.974 -2.172 4.384 1.00 84.00 91 GLU A O 1
ATOM 745 N N . MET A 1 92 ? 12.599 -2.137 6.157 1.00 82.25 92 MET A N 1
ATOM 746 C CA . MET A 1 92 ? 11.699 -1.109 5.622 1.00 82.25 92 MET A CA 1
ATOM 747 C C . MET A 1 92 ? 12.337 0.282 5.607 1.00 82.25 92 MET A C 1
ATOM 749 O O . MET A 1 92 ? 11.992 1.117 4.766 1.00 82.25 92 MET A O 1
ATOM 753 N N . ARG A 1 93 ? 13.291 0.535 6.511 1.00 78.12 93 ARG A N 1
ATOM 754 C CA . ARG A 1 93 ? 14.028 1.806 6.616 1.00 78.12 93 ARG A CA 1
ATOM 755 C C . ARG A 1 93 ? 15.073 2.011 5.525 1.00 78.12 93 ARG A C 1
ATOM 757 O O . ARG A 1 93 ? 15.520 3.138 5.332 1.00 78.12 93 ARG A O 1
ATOM 764 N N . ARG A 1 94 ? 15.435 0.955 4.791 1.00 72.25 94 ARG A N 1
ATOM 765 C CA . AR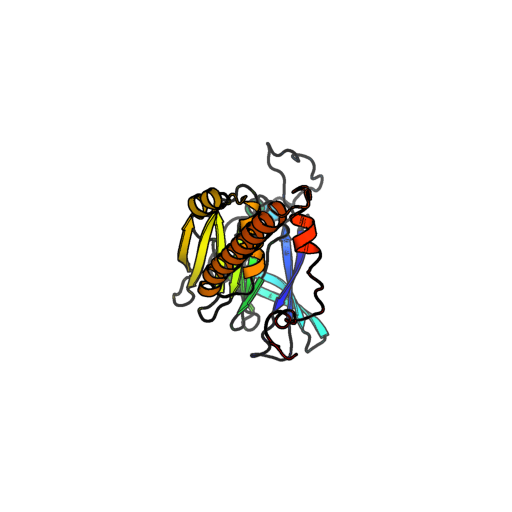G A 1 94 ? 16.389 1.019 3.668 1.00 72.25 94 ARG A CA 1
ATOM 766 C C . ARG A 1 94 ? 15.865 1.820 2.485 1.00 72.25 94 ARG A C 1
ATOM 768 O O . ARG A 1 94 ? 16.642 2.314 1.672 1.00 72.25 94 ARG A O 1
ATOM 775 N N . ASP A 1 95 ? 14.546 1.935 2.372 1.00 70.50 95 ASP A N 1
ATOM 776 C CA . ASP A 1 95 ? 13.919 2.652 1.275 1.00 70.50 95 ASP A CA 1
ATOM 777 C C . ASP A 1 95 ? 14.065 4.166 1.451 1.00 70.50 95 ASP A C 1
ATOM 779 O O . ASP A 1 95 ? 13.679 4.728 2.480 1.00 70.50 95 ASP A O 1
ATOM 783 N N . TRP A 1 96 ? 14.601 4.835 0.429 1.00 63.94 96 TRP A N 1
ATOM 784 C CA . TRP A 1 96 ? 14.804 6.281 0.447 1.00 63.94 96 TRP A CA 1
ATOM 785 C C . TRP A 1 96 ? 13.455 6.998 0.655 1.00 63.94 96 TRP A C 1
ATOM 787 O O . TRP A 1 96 ? 12.426 6.556 0.123 1.00 63.94 96 TRP A O 1
ATOM 797 N N . PRO A 1 97 ? 13.386 8.120 1.398 1.00 56.19 97 PRO A N 1
ATOM 798 C CA . PRO A 1 97 ? 12.147 8.863 1.527 1.00 56.19 97 PRO A CA 1
ATOM 799 C C . PRO A 1 97 ? 11.887 9.555 0.193 1.00 56.19 97 PRO A C 1
ATOM 801 O O . PRO A 1 97 ? 12.493 10.568 -0.145 1.00 56.19 97 PRO A O 1
ATOM 804 N N . THR A 1 98 ? 11.009 8.973 -0.611 1.00 56.91 98 THR A N 1
ATOM 805 C CA . THR A 1 98 ? 10.584 9.583 -1.865 1.00 56.91 98 THR A CA 1
ATOM 806 C C . THR A 1 98 ? 9.219 10.230 -1.673 1.00 56.91 98 THR A C 1
ATOM 808 O O . THR A 1 98 ? 8.300 9.589 -1.157 1.00 56.91 98 THR A O 1
ATOM 811 N N . GLU A 1 99 ? 9.058 11.470 -2.130 1.00 53.25 99 GLU A N 1
ATOM 812 C CA . GLU A 1 99 ? 7.844 12.278 -1.922 1.00 53.25 99 GLU A CA 1
ATOM 813 C C . GLU A 1 99 ? 6.591 11.774 -2.670 1.00 53.25 99 GLU A C 1
ATOM 815 O O . GLU A 1 99 ? 5.513 12.336 -2.515 1.00 53.25 99 GLU A O 1
ATOM 820 N N . GLN A 1 100 ? 6.687 10.716 -3.485 1.00 61.47 100 GLN A N 1
ATOM 821 C CA . GLN A 1 100 ? 5.646 10.368 -4.464 1.00 61.47 100 GLN A CA 1
ATOM 822 C C . GLN A 1 100 ? 4.783 9.142 -4.120 1.00 61.47 100 GLN A C 1
ATOM 824 O O . GLN A 1 100 ? 4.128 8.604 -5.012 1.00 61.47 100 GLN A O 1
ATOM 829 N N . ARG A 1 101 ? 4.737 8.685 -2.861 1.00 76.81 101 ARG A N 1
ATOM 830 C CA . ARG A 1 101 ? 3.874 7.540 -2.507 1.00 76.81 101 ARG A CA 1
ATOM 831 C C . ARG A 1 101 ? 2.420 7.973 -2.320 1.00 76.81 101 ARG A C 1
ATOM 833 O O . ARG A 1 101 ? 2.134 8.843 -1.498 1.00 76.81 101 ARG A O 1
ATOM 840 N N . ASN A 1 102 ? 1.500 7.337 -3.037 1.00 86.19 102 ASN A N 1
ATOM 841 C CA . ASN A 1 102 ? 0.080 7.685 -3.027 1.00 86.19 102 ASN A CA 1
ATOM 842 C C . ASN A 1 102 ? -0.807 6.582 -2.423 1.00 86.19 102 ASN A C 1
ATOM 844 O O . ASN A 1 102 ? -0.333 5.520 -2.021 1.00 86.19 102 ASN A O 1
ATOM 848 N N . ALA A 1 103 ? -2.111 6.846 -2.345 1.00 91.12 103 ALA A N 1
ATOM 849 C CA . ALA A 1 103 ? -3.102 5.856 -1.949 1.00 91.12 103 ALA A CA 1
ATOM 850 C C . ALA A 1 103 ? -4.346 5.927 -2.836 1.00 91.12 103 ALA A C 1
ATOM 852 O O . ALA A 1 103 ? -4.623 6.949 -3.466 1.00 91.12 103 ALA A O 1
ATOM 853 N N . VAL A 1 104 ? -5.094 4.829 -2.872 1.00 92.56 104 VAL A N 1
ATOM 854 C CA . VAL A 1 104 ? -6.302 4.666 -3.679 1.00 92.56 104 VAL A CA 1
ATOM 855 C C . VAL A 1 104 ? -7.391 4.037 -2.825 1.00 92.56 104 VAL A C 1
ATOM 857 O O . VAL A 1 104 ? -7.175 3.002 -2.207 1.00 92.56 104 VAL A O 1
ATOM 860 N N . TYR A 1 105 ? -8.579 4.639 -2.815 1.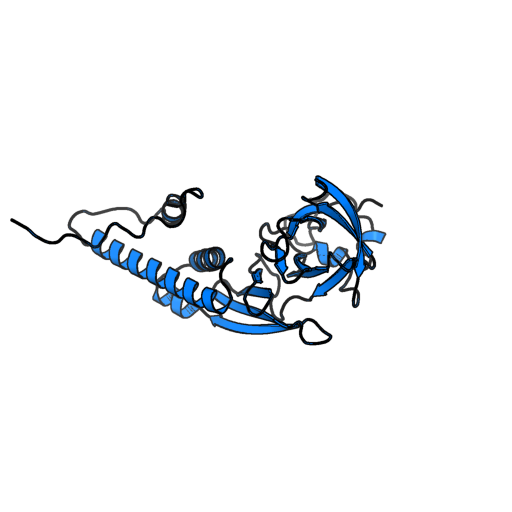00 93.25 105 TYR A N 1
ATOM 861 C CA . TYR A 1 105 ? -9.759 4.051 -2.185 1.00 93.25 105 TYR A CA 1
ATOM 862 C C . TYR A 1 105 ? -10.629 3.338 -3.222 1.00 93.25 105 TYR A C 1
ATOM 864 O O . TYR A 1 105 ? -11.023 3.943 -4.233 1.00 93.25 105 TYR A O 1
ATOM 872 N N . TRP A 1 106 ? -10.905 2.057 -2.979 1.00 92.06 106 TRP A N 1
ATOM 873 C CA . TRP A 1 106 ? -11.653 1.186 -3.879 1.00 92.06 106 TRP A CA 1
ATOM 874 C C . TRP A 1 106 ? -12.460 0.139 -3.103 1.00 92.06 106 TRP A C 1
ATOM 876 O O . TRP A 1 106 ? -11.898 -0.608 -2.303 1.00 92.06 106 TRP A O 1
ATOM 886 N N . ARG A 1 107 ? -13.774 0.070 -3.372 1.00 89.31 107 ARG A N 1
ATOM 887 C CA . ARG A 1 107 ? -14.712 -0.939 -2.839 1.00 89.31 107 ARG A CA 1
ATOM 888 C C . ARG A 1 107 ? -14.583 -1.159 -1.327 1.00 89.31 107 ARG A C 1
ATOM 890 O O . ARG A 1 107 ? -14.352 -2.277 -0.869 1.00 89.31 107 ARG A O 1
ATOM 897 N N . GLY A 1 108 ? -14.688 -0.087 -0.548 1.00 90.69 108 GLY A N 1
ATOM 898 C CA . GLY A 1 108 ? -14.606 -0.163 0.911 1.00 90.69 108 GLY A CA 1
ATOM 899 C C . GLY A 1 108 ? -13.197 -0.288 1.514 1.00 90.69 108 GLY A C 1
ATOM 900 O O . GLY A 1 108 ? -13.072 -0.204 2.739 1.00 90.69 108 GLY A O 1
ATOM 901 N N . ALA A 1 109 ? -12.140 -0.443 0.708 1.00 94.69 109 ALA A N 1
ATOM 902 C CA . ALA A 1 109 ? -10.763 -0.596 1.182 1.00 94.69 109 ALA A CA 1
ATOM 903 C C . ALA A 1 109 ? -9.832 0.519 0.675 1.00 94.69 109 ALA A C 1
ATOM 905 O O . ALA A 1 109 ? -9.946 1.003 -0.454 1.00 94.69 109 ALA A O 1
ATOM 906 N N . LEU A 1 110 ? -8.890 0.927 1.526 1.00 96.44 110 LEU A N 1
ATOM 907 C CA . LEU A 1 110 ? -7.841 1.892 1.206 1.00 96.44 110 LEU A CA 1
ATOM 908 C C . LEU A 1 110 ? -6.533 1.155 0.899 1.00 96.44 110 LEU A C 1
ATOM 910 O O . LEU A 1 110 ? -6.051 0.394 1.728 1.00 96.44 110 LEU A O 1
ATOM 914 N N . TYR A 1 111 ? -5.946 1.412 -0.264 1.00 95.69 111 TYR A N 1
ATOM 915 C CA . TYR A 1 111 ? -4.687 0.828 -0.721 1.00 95.69 111 TYR A CA 1
ATOM 916 C C . TYR A 1 111 ? -3.605 1.896 -0.627 1.00 95.69 111 TYR A C 1
ATOM 918 O O . TYR A 1 111 ? -3.671 2.894 -1.341 1.00 95.69 111 TYR A O 1
ATOM 926 N N . VAL A 1 112 ? -2.631 1.706 0.253 1.00 93.44 112 VAL A N 1
ATOM 927 C CA . VAL A 1 112 ? -1.567 2.669 0.547 1.00 93.44 112 VAL A CA 1
ATOM 928 C C . VAL A 1 112 ? -0.243 2.129 0.024 1.00 93.44 112 VAL A C 1
ATOM 930 O O . VAL A 1 112 ? 0.149 1.017 0.364 1.00 93.44 112 VAL A O 1
ATOM 933 N N . HIS A 1 113 ? 0.463 2.917 -0.785 1.00 89.06 113 HIS A N 1
ATOM 934 C CA . HIS A 1 113 ? 1.818 2.598 -1.236 1.00 89.06 113 HIS A CA 1
ATOM 935 C C . HIS A 1 113 ? 2.821 2.834 -0.099 1.00 89.06 113 HIS A C 1
ATOM 937 O O . HIS A 1 113 ? 3.099 3.976 0.270 1.00 89.06 113 HIS A O 1
ATOM 943 N N . CYS A 1 114 ? 3.342 1.758 0.478 1.00 85.94 114 CYS A N 1
ATOM 944 C CA . CYS A 1 114 ? 4.275 1.752 1.602 1.00 85.94 114 CYS A CA 1
ATOM 945 C C . CYS A 1 114 ? 5.742 1.765 1.141 1.00 85.94 114 CYS A C 1
ATOM 947 O O . CYS A 1 114 ? 6.048 1.799 -0.049 1.00 85.94 114 CYS A O 1
ATOM 949 N N . GLN A 1 115 ? 6.659 1.788 2.110 1.00 82.19 115 GLN A N 1
ATOM 950 C CA . GLN A 1 115 ? 8.094 1.646 1.856 1.00 82.19 115 GLN A CA 1
ATOM 951 C C . GLN A 1 115 ? 8.404 0.307 1.189 1.00 82.19 115 GLN A C 1
ATOM 953 O O . GLN A 1 115 ? 7.680 -0.671 1.377 1.00 82.19 115 GLN A O 1
ATOM 958 N N . THR A 1 116 ? 9.484 0.271 0.411 1.00 81.19 116 THR A N 1
ATOM 959 C CA . THR A 1 116 ? 9.924 -0.887 -0.385 1.00 81.19 116 THR A CA 1
ATOM 960 C C . THR A 1 116 ? 8.877 -1.356 -1.412 1.00 81.19 116 THR A C 1
ATOM 962 O O . THR A 1 116 ? 8.833 -2.521 -1.791 1.00 81.19 116 THR A O 1
ATOM 965 N N . ASP A 1 117 ? 8.019 -0.429 -1.862 1.00 83.75 117 ASP A N 1
ATOM 966 C CA . ASP A 1 117 ? 6.950 -0.618 -2.857 1.00 83.75 117 ASP A CA 1
ATOM 967 C C . ASP A 1 117 ? 5.853 -1.640 -2.497 1.00 83.75 117 ASP A C 1
ATOM 969 O O . ASP A 1 117 ? 5.017 -1.993 -3.333 1.00 83.75 117 ASP A O 1
ATOM 973 N N . TYR A 1 118 ? 5.777 -2.069 -1.236 1.00 89.44 118 TYR A N 1
ATOM 974 C CA . TYR A 1 118 ? 4.632 -2.837 -0.748 1.00 89.44 118 TYR A CA 1
ATOM 975 C C . TYR A 1 118 ? 3.352 -2.003 -0.780 1.00 89.44 118 TYR A C 1
ATOM 977 O O . TYR A 1 118 ? 3.370 -0.775 -0.673 1.00 89.44 118 TYR A O 1
ATOM 985 N N . VAL A 1 119 ? 2.211 -2.682 -0.860 1.00 92.56 119 VAL A N 1
ATOM 986 C CA . VAL A 1 119 ? 0.897 -2.038 -0.804 1.00 92.56 119 VAL A CA 1
ATOM 987 C C . VAL A 1 119 ? 0.123 -2.558 0.393 1.00 92.56 119 VAL A C 1
ATOM 989 O O . VAL A 1 119 ? -0.161 -3.749 0.489 1.00 92.56 119 VAL A O 1
ATOM 992 N N . MET A 1 120 ? -0.246 -1.660 1.300 1.00 94.25 120 MET A N 1
ATOM 993 C CA . MET A 1 120 ? -1.097 -1.976 2.441 1.00 94.25 120 MET A CA 1
ATOM 994 C C . MET A 1 120 ? -2.561 -1.744 2.074 1.00 94.25 120 MET A C 1
ATOM 996 O O . MET A 1 120 ? -2.960 -0.620 1.779 1.00 94.25 120 MET A O 1
ATOM 1000 N N . ARG A 1 121 ? -3.371 -2.801 2.104 1.00 95.81 121 ARG A N 1
ATOM 1001 C CA . ARG A 1 121 ? -4.821 -2.756 1.901 1.00 95.81 121 ARG A CA 1
ATOM 1002 C C . ARG A 1 121 ? -5.524 -2.748 3.254 1.00 95.81 121 ARG A C 1
ATOM 1004 O O . ARG A 1 121 ? -5.524 -3.757 3.951 1.00 95.81 121 ARG A O 1
ATOM 1011 N N . ILE A 1 122 ? -6.148 -1.633 3.607 1.00 96.62 122 ILE A N 1
ATOM 1012 C CA . ILE A 1 122 ? -6.810 -1.391 4.893 1.00 96.62 122 ILE A CA 1
ATOM 1013 C C . ILE A 1 122 ? -8.324 -1.417 4.685 1.00 96.62 122 ILE A C 1
ATOM 1015 O O . ILE A 1 122 ? -8.880 -0.585 3.963 1.00 96.62 122 ILE A O 1
ATOM 1019 N N . SER A 1 123 ? -9.007 -2.352 5.338 1.00 95.62 123 SER A N 1
ATOM 1020 C CA . SER A 1 123 ? -10.466 -2.437 5.343 1.00 95.62 123 SER A CA 1
ATOM 1021 C C . SER A 1 123 ? -11.024 -1.700 6.557 1.00 95.62 123 SER A C 1
ATOM 1023 O O . SER A 1 123 ? -10.905 -2.157 7.693 1.00 95.62 123 SER A O 1
ATOM 1025 N N . LEU A 1 124 ? -11.664 -0.552 6.317 1.00 92.25 124 LEU A N 1
ATOM 1026 C CA . LEU A 1 124 ? -12.199 0.303 7.386 1.00 92.25 124 LEU A CA 1
ATOM 1027 C C . LEU A 1 124 ? -13.472 -0.254 8.038 1.00 92.25 124 LEU A C 1
ATOM 1029 O O . LEU A 1 124 ? -13.891 0.268 9.073 1.00 92.25 124 LEU A O 1
ATOM 1033 N N . SER A 1 125 ? -14.119 -1.239 7.415 1.00 92.81 125 SER A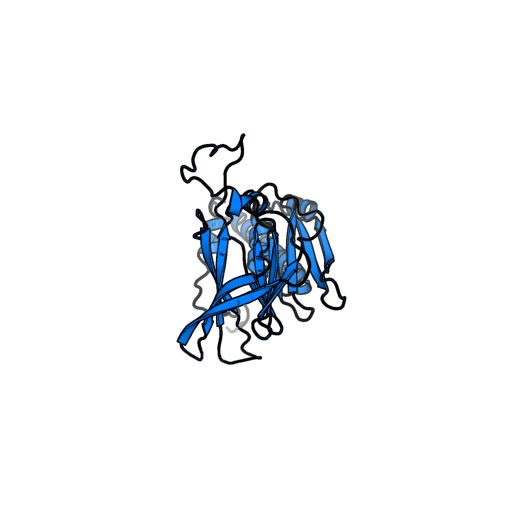 N 1
ATOM 1034 C CA . SER A 1 125 ? -15.351 -1.869 7.900 1.00 92.81 125 SER A CA 1
ATOM 1035 C C . SER A 1 125 ? -15.082 -3.111 8.744 1.00 92.81 125 SER A C 1
ATOM 1037 O O . SER A 1 125 ? -15.800 -3.340 9.710 1.00 92.81 125 SER A O 1
ATOM 1039 N N . SER A 1 126 ? -14.065 -3.899 8.389 1.00 95.19 126 SER A N 1
ATOM 1040 C CA . SER A 1 126 ? -13.728 -5.138 9.098 1.00 95.19 126 SER A CA 1
ATOM 1041 C C . SER A 1 126 ? -12.609 -4.981 10.123 1.00 95.19 126 SER A C 1
ATOM 1043 O O . SER A 1 126 ? -12.320 -5.948 10.815 1.00 95.19 126 SER A O 1
ATOM 1045 N N . ASP A 1 127 ? -11.956 -3.818 10.189 1.00 96.06 127 ASP A N 1
ATOM 1046 C CA . ASP A 1 127 ? -10.792 -3.567 11.052 1.00 96.06 127 ASP A CA 1
ATOM 1047 C C . ASP A 1 127 ? -9.674 -4.582 10.847 1.00 96.06 127 ASP A C 1
ATOM 1049 O O . ASP A 1 127 ? -9.034 -5.096 11.764 1.00 96.06 127 ASP A O 1
ATOM 1053 N N . LYS A 1 128 ? -9.435 -4.858 9.567 1.00 96.50 128 LYS A N 1
ATOM 1054 C CA . LYS A 1 128 ? -8.368 -5.734 9.117 1.00 96.50 128 LYS A CA 1
ATOM 1055 C C . LYS A 1 128 ? -7.552 -5.065 8.043 1.00 96.50 128 LYS A C 1
ATOM 1057 O O . LYS A 1 128 ? -8.046 -4.195 7.318 1.00 96.50 128 LYS A O 1
ATOM 1062 N N . TYR A 1 129 ? -6.319 -5.511 7.915 1.00 95.75 129 TYR A N 1
ATOM 1063 C CA . TYR A 1 129 ? -5.461 -5.066 6.844 1.00 95.75 129 TYR A CA 1
ATOM 1064 C C . TYR A 1 129 ? -4.598 -6.209 6.321 1.00 95.75 129 TYR A C 1
ATOM 1066 O O . TYR A 1 129 ? -4.309 -7.173 7.024 1.00 95.75 129 TYR A O 1
ATOM 1074 N N . HIS A 1 130 ? -4.189 -6.085 5.069 1.00 93.56 130 HIS A N 1
ATOM 1075 C CA . HIS A 1 130 ? -3.327 -7.037 4.387 1.00 93.56 130 HIS A CA 1
ATOM 1076 C C . HIS A 1 130 ? -2.199 -6.278 3.695 1.00 93.56 130 HIS A C 1
ATOM 1078 O O . HIS A 1 130 ? -2.375 -5.119 3.310 1.00 93.56 130 HIS A O 1
ATOM 1084 N N . VAL A 1 131 ? -1.048 -6.919 3.521 1.00 93.38 131 VAL A N 1
ATOM 1085 C CA . VAL A 1 131 ? 0.078 -6.335 2.790 1.00 93.38 131 VAL A CA 1
ATOM 1086 C C . VAL A 1 131 ? 0.368 -7.165 1.552 1.00 93.38 131 VAL A C 1
ATOM 1088 O O . VAL A 1 131 ? 0.457 -8.385 1.603 1.00 93.38 131 VAL A O 1
ATOM 1091 N N . ILE A 1 132 ? 0.508 -6.471 0.430 1.00 92.75 132 ILE A N 1
ATOM 1092 C CA . ILE A 1 132 ? 0.694 -7.038 -0.898 1.00 92.75 132 ILE A CA 1
ATOM 1093 C C . ILE A 1 132 ? 2.122 -6.716 -1.333 1.00 92.75 132 ILE A C 1
ATOM 1095 O O . ILE A 1 132 ? 2.551 -5.560 -1.270 1.00 92.75 132 ILE A O 1
ATOM 1099 N N . LYS A 1 133 ? 2.855 -7.740 -1.778 1.00 91.06 133 LYS A N 1
ATOM 1100 C CA . LYS A 1 133 ? 4.217 -7.592 -2.311 1.00 91.06 133 LYS A CA 1
ATOM 1101 C C . LYS A 1 133 ? 4.213 -6.740 -3.586 1.00 91.06 133 LYS A C 1
ATOM 1103 O O . LYS A 1 133 ? 3.231 -6.792 -4.330 1.00 91.06 133 LYS A O 1
ATOM 1108 N N . PRO A 1 134 ? 5.283 -5.984 -3.879 1.00 87.31 134 PRO A N 1
ATOM 1109 C CA . PRO A 1 134 ? 5.404 -5.293 -5.158 1.00 87.31 134 PRO A CA 1
ATOM 1110 C C . PRO A 1 134 ? 5.416 -6.285 -6.338 1.00 87.31 134 PRO A C 1
ATOM 1112 O O . PRO A 1 134 ? 5.792 -7.451 -6.170 1.00 87.31 134 PRO A O 1
ATOM 1115 N N . PRO A 1 135 ? 5.040 -5.844 -7.553 1.00 86.62 135 PRO A N 1
ATOM 1116 C CA . PRO A 1 135 ? 5.216 -6.642 -8.757 1.00 86.62 135 PRO A CA 1
ATOM 1117 C C . PRO A 1 135 ? 6.679 -7.078 -8.971 1.00 86.62 135 PRO A C 1
ATOM 1119 O O . PRO A 1 135 ? 7.609 -6.322 -8.673 1.00 86.62 135 PRO A O 1
ATOM 1122 N N . PRO A 1 136 ? 6.913 -8.268 -9.550 1.00 77.94 136 PRO A N 1
ATOM 1123 C CA . PRO A 1 136 ? 8.260 -8.776 -9.778 1.00 77.94 136 PRO A CA 1
ATOM 1124 C C . PRO A 1 136 ? 9.044 -7.904 -10.769 1.00 77.94 136 PRO A C 1
ATOM 1126 O O . PRO A 1 136 ? 8.525 -7.472 -11.800 1.00 77.94 136 PRO A O 1
ATOM 1129 N N . GLY A 1 137 ? 10.333 -7.692 -10.486 1.00 67.94 137 GLY A N 1
ATOM 1130 C CA . GLY A 1 137 ? 11.253 -6.969 -11.371 1.00 67.94 137 GLY A CA 1
ATOM 1131 C C . GLY A 1 137 ? 11.262 -5.445 -11.209 1.00 67.94 137 GLY A C 1
ATOM 1132 O O . GLY A 1 137 ? 11.944 -4.771 -11.995 1.00 67.94 137 GLY A O 1
ATOM 1133 N N . ILE A 1 138 ? 10.554 -4.918 -10.206 1.00 64.38 138 ILE A N 1
ATOM 1134 C CA . ILE A 1 138 ? 10.724 -3.556 -9.689 1.00 64.38 138 ILE A CA 1
ATOM 1135 C C . ILE A 1 138 ? 11.884 -3.600 -8.687 1.00 64.38 138 ILE A C 1
ATOM 1137 O O . ILE A 1 138 ? 11.694 -3.763 -7.489 1.00 64.38 138 ILE A O 1
ATOM 1141 N N . GLU A 1 139 ? 13.118 -3.575 -9.192 1.00 54.59 139 GLU A N 1
ATOM 1142 C CA . GLU A 1 139 ? 14.295 -3.466 -8.327 1.00 54.59 139 GLU A CA 1
ATOM 1143 C C . GLU A 1 139 ? 14.532 -1.993 -7.993 1.00 54.59 139 GLU A C 1
ATOM 1145 O O . GLU A 1 139 ? 14.804 -1.169 -8.871 1.00 54.59 139 GLU A O 1
ATOM 1150 N N . VAL A 1 140 ? 14.390 -1.681 -6.706 1.00 54.66 140 VAL A N 1
ATOM 1151 C CA . VAL A 1 140 ? 14.489 -0.345 -6.121 1.00 54.66 140 VAL A CA 1
ATOM 1152 C C . VAL A 1 140 ? 15.948 0.093 -6.104 1.00 54.66 140 VAL A C 1
ATOM 1154 O O . VAL A 1 140 ? 16.669 -0.103 -5.130 1.00 54.66 140 VAL A O 1
ATOM 1157 N N . LYS A 1 141 ? 16.411 0.690 -7.202 1.00 51.06 141 LYS A N 1
ATOM 1158 C CA . LYS A 1 141 ? 17.599 1.547 -7.185 1.00 51.06 141 LYS A CA 1
ATOM 1159 C C . LYS A 1 141 ? 17.285 2.842 -7.917 1.00 51.06 141 LYS A C 1
ATOM 1161 O O . LYS A 1 141 ? 17.448 2.955 -9.127 1.00 51.06 141 LYS A O 1
ATOM 1166 N N . HIS A 1 142 ? 16.873 3.810 -7.104 1.00 49.34 142 HIS A N 1
ATOM 1167 C CA . HIS A 1 142 ? 16.708 5.230 -7.403 1.00 49.34 142 HIS A CA 1
ATOM 1168 C C . HIS A 1 142 ? 15.409 5.628 -8.123 1.00 49.34 142 HIS A C 1
ATOM 1170 O O . HIS A 1 142 ? 15.183 5.313 -9.287 1.00 49.34 142 HIS A O 1
ATOM 1176 N N . TYR A 1 143 ? 14.645 6.459 -7.404 1.00 50.12 143 TYR A N 1
ATOM 1177 C CA . TYR A 1 143 ? 13.411 7.151 -7.784 1.00 50.12 143 TYR A CA 1
ATOM 1178 C C . TYR A 1 143 ? 12.167 6.262 -7.880 1.00 50.12 143 TYR A C 1
ATOM 1180 O O . TYR A 1 143 ? 12.183 5.242 -8.568 1.00 50.12 143 TYR A O 1
ATOM 1188 N N . PRO A 1 144 ? 11.056 6.658 -7.228 1.00 53.28 144 PRO A N 1
ATOM 1189 C CA . PRO A 1 144 ? 9.828 5.900 -7.307 1.00 53.28 144 PRO A CA 1
ATOM 1190 C C . PRO A 1 144 ? 9.299 6.079 -8.723 1.00 53.28 144 PRO A C 1
ATOM 1192 O O . PRO A 1 144 ? 8.870 7.152 -9.143 1.00 53.28 144 PRO A O 1
ATOM 1195 N N . GLN A 1 145 ? 9.350 5.004 -9.485 1.00 66.94 145 GLN A N 1
ATOM 1196 C CA . GLN A 1 145 ? 8.590 4.910 -10.712 1.00 66.94 145 GLN A CA 1
ATOM 1197 C C . GLN A 1 145 ? 7.329 4.100 -10.433 1.00 66.94 145 GLN A C 1
ATOM 1199 O O . GLN A 1 145 ? 6.845 3.505 -11.362 1.00 66.94 145 GLN A O 1
ATOM 1204 N N . PHE A 1 146 ? 6.808 4.028 -9.202 1.00 75.12 146 PHE A N 1
ATOM 1205 C CA . PHE A 1 146 ? 5.638 3.220 -8.836 1.00 75.12 146 PHE A CA 1
ATOM 1206 C C . PHE A 1 146 ? 4.454 4.118 -8.464 1.00 75.12 146 PHE A C 1
ATOM 1208 O O . PHE A 1 146 ? 4.591 5.005 -7.624 1.00 75.12 146 PHE A O 1
ATOM 1215 N N . TYR A 1 147 ? 3.297 3.910 -9.094 1.00 82.06 147 TYR A N 1
ATOM 1216 C CA . TYR A 1 147 ? 2.085 4.693 -8.841 1.00 82.06 147 TYR A CA 1
ATOM 1217 C C . TYR A 1 147 ? 0.849 3.800 -8.767 1.00 82.06 147 TYR A C 1
ATOM 1219 O O . TYR A 1 147 ? 0.633 2.981 -9.662 1.00 82.06 147 TYR A O 1
ATOM 1227 N N . LEU A 1 148 ? 0.009 3.998 -7.748 1.00 87.88 148 LEU A N 1
ATOM 1228 C CA . LEU A 1 148 ? -1.273 3.302 -7.604 1.00 87.88 148 LEU A CA 1
ATOM 1229 C C . LEU A 1 148 ? -2.415 4.076 -8.260 1.00 87.88 148 LEU A C 1
ATOM 1231 O O . LEU A 1 148 ? -2.576 5.266 -8.021 1.00 87.88 148 LEU A O 1
ATOM 1235 N N . GLY A 1 149 ? -3.271 3.393 -9.009 1.00 87.56 149 GLY A N 1
ATOM 1236 C CA . GLY A 1 149 ? -4.503 3.964 -9.543 1.00 87.56 149 GLY A CA 1
ATOM 1237 C C . GLY A 1 149 ? -5.684 3.006 -9.427 1.00 87.56 149 GLY A C 1
ATOM 1238 O O . GLY A 1 149 ? -5.541 1.847 -9.034 1.00 87.56 149 GLY A O 1
ATOM 1239 N N . LYS A 1 150 ? -6.878 3.492 -9.778 1.00 87.44 150 LYS A N 1
ATOM 1240 C CA . LYS A 1 150 ? -8.096 2.673 -9.870 1.00 87.44 150 LYS A CA 1
ATOM 1241 C C . LYS A 1 150 ? -8.749 2.766 -11.235 1.00 87.44 150 LYS A C 1
ATOM 1243 O O . LYS A 1 150 ? -8.712 3.792 -11.909 1.00 87.44 150 LYS A O 1
ATOM 1248 N N . SER A 1 151 ? -9.390 1.678 -11.631 1.00 84.25 151 SER A N 1
ATOM 1249 C CA . SER A 1 151 ? -10.150 1.571 -12.869 1.00 84.25 151 SER A CA 1
ATOM 1250 C C . SER A 1 151 ? -11.408 0.736 -12.666 1.00 84.25 151 SER A C 1
ATOM 1252 O O . SER A 1 151 ? -11.603 0.152 -11.605 1.00 84.25 151 SER A O 1
ATOM 1254 N N . SER A 1 152 ? -12.235 0.607 -13.706 1.00 82.12 152 SER A N 1
ATOM 1255 C CA . SER A 1 152 ? -13.381 -0.315 -13.696 1.00 82.12 152 SER A CA 1
ATOM 1256 C C . SER A 1 152 ? -12.996 -1.759 -13.356 1.00 82.12 152 SER A C 1
ATOM 1258 O O . SER A 1 152 ? -13.823 -2.503 -12.841 1.00 82.12 152 SER A O 1
ATOM 1260 N N . ASN A 1 153 ? -11.744 -2.143 -13.627 1.00 81.00 153 ASN A N 1
ATOM 1261 C CA . ASN A 1 153 ? -11.225 -3.491 -13.412 1.00 81.00 153 ASN A CA 1
ATOM 1262 C C . ASN A 1 153 ? -10.546 -3.660 -12.044 1.00 81.00 153 ASN A C 1
ATOM 1264 O O . ASN A 1 153 ? -9.950 -4.703 -11.807 1.00 81.00 153 ASN A O 1
ATOM 1268 N N . GLY A 1 154 ? -10.604 -2.650 -11.173 1.00 88.88 154 GLY A N 1
ATOM 1269 C CA . GLY A 1 154 ? -9.961 -2.668 -9.864 1.00 88.88 154 GLY A CA 1
ATOM 1270 C C . GLY A 1 154 ? -8.743 -1.760 -9.758 1.00 88.88 154 GLY A C 1
ATOM 1271 O O . GLY A 1 154 ? -8.531 -0.858 -10.584 1.00 88.88 154 GLY A O 1
ATOM 1272 N N . VAL A 1 155 ? -7.968 -1.997 -8.702 1.00 92.19 155 VAL A N 1
ATOM 1273 C CA . VAL A 1 155 ? -6.708 -1.305 -8.428 1.00 92.19 155 VAL A CA 1
ATOM 1274 C C . VAL A 1 155 ? -5.655 -1.767 -9.430 1.00 92.19 155 VAL A C 1
ATOM 1276 O O . VAL A 1 155 ? -5.567 -2.943 -9.779 1.00 92.19 155 VAL A O 1
ATOM 1279 N N . TYR A 1 156 ? -4.854 -0.833 -9.920 1.00 90.62 156 TYR A N 1
ATOM 1280 C CA . TYR A 1 156 ? -3.699 -1.125 -10.754 1.00 90.62 156 TYR A CA 1
ATOM 1281 C C . TYR A 1 156 ? -2.496 -0.350 -10.232 1.00 90.62 156 TYR A C 1
ATOM 1283 O O . TYR A 1 156 ? -2.641 0.669 -9.555 1.00 90.62 156 TYR A O 1
ATOM 1291 N N . CYS A 1 157 ? -1.307 -0.817 -10.577 1.00 87.38 157 CYS A N 1
ATOM 1292 C CA . CYS A 1 157 ? -0.094 -0.042 -10.425 1.00 87.38 157 CYS A CA 1
ATOM 1293 C C . CYS A 1 157 ? 0.557 0.168 -11.789 1.00 87.38 157 CYS A C 1
ATOM 1295 O O . CYS A 1 157 ? 0.455 -0.665 -12.696 1.00 87.38 157 CYS A O 1
ATOM 1297 N N . ALA A 1 158 ? 1.186 1.321 -11.953 1.00 84.75 158 ALA A N 1
ATOM 1298 C CA . ALA A 1 158 ? 1.983 1.640 -13.119 1.00 84.75 158 ALA A CA 1
ATOM 1299 C C . ALA A 1 158 ? 3.420 1.854 -12.679 1.00 84.75 158 ALA A C 1
ATOM 1301 O O . ALA A 1 158 ? 3.662 2.477 -11.640 1.00 84.75 158 ALA A O 1
ATOM 1302 N N . SER A 1 159 ? 4.354 1.378 -13.498 1.00 79.75 159 SER A N 1
ATOM 1303 C CA . SER A 1 159 ? 5.733 1.772 -13.363 1.00 79.75 159 SER A CA 1
ATOM 1304 C C . SER A 1 159 ? 6.443 2.154 -14.637 1.00 79.75 159 SER A C 1
ATOM 1306 O O . SER A 1 159 ? 6.067 1.770 -15.742 1.00 79.75 159 SER A O 1
ATOM 1308 N N . ILE A 1 160 ? 7.474 2.968 -14.468 1.00 75.38 160 ILE A N 1
ATOM 1309 C CA . ILE A 1 160 ? 8.513 3.155 -15.469 1.00 75.38 160 ILE A CA 1
ATOM 1310 C C . ILE A 1 160 ? 9.708 2.311 -14.999 1.00 75.38 160 ILE A C 1
ATOM 1312 O O . ILE A 1 160 ? 9.923 2.128 -13.806 1.00 75.38 160 ILE A O 1
ATOM 1316 N N . LYS A 1 161 ? 10.469 1.744 -15.929 1.00 73.38 161 LYS A N 1
ATOM 1317 C CA . LYS A 1 161 ? 11.738 1.064 -15.672 1.00 73.38 161 LYS A CA 1
ATOM 1318 C C . LYS A 1 161 ? 12.782 1.613 -16.631 1.00 73.38 161 LYS A C 1
ATOM 1320 O O . LYS A 1 161 ? 12.509 1.796 -17.822 1.00 73.38 161 LYS A O 1
ATOM 1325 N N . GLY A 1 162 ? 13.975 1.918 -16.118 1.00 69.31 162 GLY A N 1
ATOM 1326 C CA . GLY A 1 162 ? 15.071 2.475 -16.922 1.00 69.31 162 GLY A CA 1
ATOM 1327 C C . GLY A 1 162 ? 14.713 3.792 -17.629 1.00 69.31 162 GLY A C 1
ATOM 1328 O O . GLY A 1 162 ? 15.264 4.092 -18.684 1.00 69.31 162 GLY A O 1
ATOM 1329 N N . GLY A 1 163 ? 13.733 4.539 -17.104 1.00 67.94 163 GLY A N 1
ATOM 1330 C CA . GLY A 1 163 ? 13.291 5.834 -17.640 1.00 67.94 163 GLY A CA 1
ATOM 1331 C C . GLY A 1 163 ? 12.487 5.790 -18.947 1.00 67.94 163 GLY A C 1
ATOM 1332 O O . GLY A 1 163 ? 12.099 6.836 -19.461 1.00 67.94 163 GLY A O 1
ATOM 1333 N N . CYS A 1 164 ? 12.222 4.615 -19.514 1.00 72.38 164 CYS A N 1
ATOM 1334 C CA . CYS A 1 164 ? 11.597 4.516 -20.839 1.00 72.38 164 CYS A CA 1
ATOM 1335 C C . CYS A 1 164 ? 10.690 3.301 -21.035 1.00 72.38 164 CYS A C 1
ATOM 1337 O O . CYS A 1 164 ? 9.886 3.304 -21.965 1.00 72.38 164 CYS A O 1
ATOM 1339 N N . ARG A 1 165 ? 10.765 2.276 -20.184 1.00 79.31 165 ARG A N 1
ATOM 1340 C CA . ARG A 1 165 ? 9.888 1.108 -20.269 1.00 79.31 165 ARG A CA 1
ATOM 1341 C C . ARG A 1 165 ? 8.711 1.282 -19.325 1.00 79.31 165 ARG A C 1
ATOM 1343 O O . ARG A 1 165 ? 8.911 1.303 -18.123 1.00 79.31 165 ARG A O 1
ATOM 1350 N N . VAL A 1 166 ? 7.505 1.423 -19.857 1.00 80.00 166 VAL A N 1
ATOM 1351 C CA . VAL A 1 166 ? 6.277 1.568 -19.068 1.00 80.00 166 VAL A CA 1
ATOM 1352 C C . VAL A 1 166 ? 5.646 0.198 -18.865 1.00 80.00 166 VAL A C 1
ATOM 1354 O O . VAL A 1 166 ? 5.399 -0.523 -19.834 1.00 80.00 166 VAL A O 1
ATOM 1357 N N . GLN A 1 167 ? 5.354 -0.138 -17.618 1.00 84.06 167 GLN A N 1
ATOM 1358 C CA . GLN A 1 167 ? 4.686 -1.361 -17.210 1.00 84.06 167 GLN A CA 1
ATOM 1359 C C . GLN A 1 167 ? 3.423 -1.025 -16.410 1.00 84.06 167 GLN A C 1
ATOM 1361 O O . GLN A 1 167 ? 3.377 -0.040 -15.681 1.00 84.06 167 GLN A O 1
ATOM 1366 N N . VAL A 1 168 ? 2.365 -1.811 -16.585 1.00 86.50 168 VAL A N 1
ATOM 1367 C CA . VAL A 1 168 ? 1.102 -1.644 -15.857 1.00 86.50 168 VAL A CA 1
ATOM 1368 C C . VAL A 1 168 ? 0.609 -3.017 -15.429 1.00 86.50 168 VAL A C 1
ATOM 1370 O O . VAL A 1 168 ? 0.434 -3.905 -16.273 1.00 86.50 168 VAL A O 1
ATOM 1373 N N . TRP A 1 169 ? 0.349 -3.171 -14.136 1.00 90.25 169 TRP A N 1
ATOM 1374 C CA . TRP A 1 169 ? -0.201 -4.377 -13.531 1.00 90.25 169 TRP A CA 1
ATOM 1375 C C . TRP A 1 169 ? -1.565 -4.083 -12.934 1.00 90.25 169 TRP A C 1
ATOM 1377 O O . TRP A 1 169 ? -1.751 -3.054 -12.294 1.00 90.25 169 TRP A O 1
ATOM 1387 N N . ASN A 1 170 ? -2.498 -5.014 -13.090 1.00 91.69 170 ASN A N 1
ATOM 1388 C CA . ASN A 1 170 ? -3.747 -4.985 -12.340 1.00 91.69 170 ASN A CA 1
ATOM 1389 C C . ASN A 1 170 ? -3.611 -5.881 -11.117 1.00 91.69 170 ASN A C 1
ATOM 1391 O O . ASN A 1 170 ? -3.022 -6.958 -11.218 1.00 91.69 170 ASN A O 1
ATOM 1395 N N . LEU A 1 171 ? -4.190 -5.454 -10.002 1.00 92.69 171 LEU A N 1
ATOM 1396 C CA . LEU A 1 171 ? -4.328 -6.301 -8.834 1.00 92.69 171 LEU A CA 1
ATOM 1397 C C . LEU A 1 171 ? -5.481 -7.279 -9.064 1.00 92.69 171 LEU A C 1
ATOM 1399 O O . LEU A 1 171 ? -6.614 -6.861 -9.311 1.00 92.69 171 LEU A O 1
ATOM 1403 N N . ASP A 1 172 ? -5.184 -8.570 -9.010 1.00 90.81 172 ASP A N 1
ATOM 1404 C CA . ASP A 1 172 ? -6.188 -9.622 -8.986 1.00 90.81 172 ASP A CA 1
ATOM 1405 C C . ASP A 1 172 ? -6.554 -9.941 -7.533 1.00 90.81 172 ASP A C 1
ATOM 1407 O O . ASP A 1 172 ? -5.717 -10.379 -6.746 1.00 90.81 172 ASP A O 1
ATOM 1411 N N . GLU A 1 173 ? -7.815 -9.687 -7.187 1.00 88.62 173 GLU A N 1
ATOM 1412 C CA . GLU A 1 173 ? -8.405 -9.968 -5.872 1.00 88.62 173 GLU A CA 1
ATOM 1413 C C . GLU A 1 173 ? -9.391 -11.151 -5.922 1.00 88.62 173 GLU A C 1
ATOM 1415 O O . GLU A 1 173 ? -10.149 -11.365 -4.979 1.00 88.62 173 GLU A O 1
ATOM 1420 N N . SER A 1 174 ? -9.450 -11.891 -7.037 1.00 79.88 174 SER A N 1
ATOM 1421 C CA . SER A 1 174 ? -10.391 -13.007 -7.207 1.00 79.88 174 SER A CA 1
ATOM 1422 C C . SER A 1 174 ? -9.957 -14.293 -6.502 1.0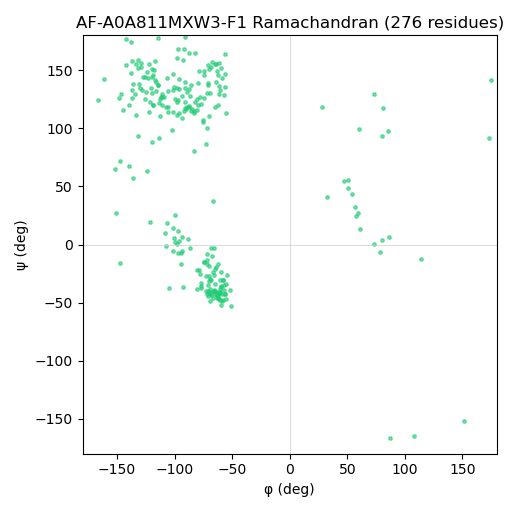0 79.88 174 SER A C 1
ATOM 1424 O O . SER A 1 174 ? -10.796 -15.146 -6.211 1.00 79.88 174 SER A O 1
ATOM 1426 N N . SER A 1 175 ? -8.661 -14.436 -6.226 1.00 71.56 175 SER A N 1
ATOM 1427 C CA . SER A 1 175 ? -8.087 -15.608 -5.570 1.00 71.56 175 SER A CA 1
ATOM 1428 C C . SER A 1 175 ? -7.906 -15.380 -4.062 1.00 71.56 175 SER A C 1
ATOM 1430 O O . SER A 1 175 ? -8.002 -14.256 -3.571 1.00 71.56 175 SER A O 1
ATOM 1432 N N . CYS A 1 176 ? -7.622 -16.446 -3.304 1.00 69.94 176 CYS A N 1
ATOM 1433 C CA . CYS A 1 176 ? -7.279 -16.331 -1.879 1.00 69.94 176 CYS A CA 1
ATOM 1434 C C . CYS A 1 176 ? -5.997 -15.512 -1.636 1.00 69.94 176 CYS A C 1
ATOM 1436 O O . CYS A 1 176 ? -5.751 -15.088 -0.508 1.00 69.94 176 CYS A O 1
ATOM 1438 N N . GLN A 1 177 ? -5.183 -15.310 -2.675 1.00 78.44 177 GLN A N 1
ATOM 1439 C CA . GLN A 1 177 ? -3.985 -14.480 -2.666 1.00 78.44 177 GLN A CA 1
ATOM 1440 C C . GLN A 1 177 ? -4.169 -13.279 -3.603 1.00 78.44 177 GLN A C 1
ATOM 1442 O O . GLN A 1 177 ? -4.697 -13.400 -4.709 1.00 78.44 177 GLN A O 1
ATOM 1447 N N . MET A 1 178 ? -3.740 -12.102 -3.147 1.00 88.19 178 MET A N 1
ATOM 1448 C CA . MET A 1 178 ? -3.755 -10.886 -3.959 1.00 88.19 178 MET A CA 1
ATOM 1449 C C . MET A 1 178 ? -2.485 -10.833 -4.805 1.00 88.19 178 MET A C 1
ATOM 1451 O O . MET A 1 178 ? -1.385 -10.739 -4.259 1.00 88.19 178 MET A O 1
ATOM 1455 N N . GLU A 1 179 ? -2.630 -10.877 -6.128 1.00 90.81 179 GLU A N 1
ATOM 1456 C CA . GLU A 1 179 ? -1.494 -10.978 -7.049 1.00 90.81 179 GLU A CA 1
ATOM 1457 C C . GLU A 1 179 ? -1.491 -9.870 -8.106 1.00 90.81 179 GLU A C 1
ATOM 1459 O O . GLU A 1 179 ? -2.527 -9.455 -8.627 1.00 90.81 179 GLU A O 1
ATOM 1464 N N . TRP A 1 180 ? -0.297 -9.395 -8.464 1.00 91.75 180 TRP A N 1
ATOM 1465 C CA . TRP A 1 180 ? -0.122 -8.416 -9.535 1.00 91.75 180 TRP A CA 1
ATOM 1466 C C . TRP A 1 180 ? -0.018 -9.098 -10.896 1.00 91.75 180 TRP A C 1
ATOM 1468 O O . TRP A 1 180 ? 0.974 -9.756 -11.209 1.00 91.75 180 TRP A O 1
ATOM 1478 N N . VAL A 1 181 ? -0.999 -8.856 -11.762 1.00 91.25 181 VAL A N 1
ATOM 1479 C CA . VAL A 1 181 ? -1.036 -9.405 -13.119 1.00 91.25 181 VAL A CA 1
ATOM 1480 C C . VAL A 1 181 ? -0.595 -8.347 -14.122 1.00 91.25 181 VAL A C 1
ATOM 1482 O O . VAL A 1 181 ? -1.298 -7.359 -14.347 1.00 91.25 181 VAL A O 1
ATOM 1485 N N . LEU A 1 182 ? 0.550 -8.569 -14.774 1.00 89.75 182 LEU A N 1
ATOM 1486 C CA . LEU A 1 182 ? 1.075 -7.675 -15.810 1.00 89.75 182 LEU A CA 1
ATOM 1487 C C . LEU A 1 182 ? 0.104 -7.611 -16.997 1.00 89.75 182 LEU A C 1
ATOM 1489 O O . LEU A 1 182 ? -0.188 -8.622 -17.636 1.00 89.75 182 LEU A O 1
ATOM 1493 N N . LYS A 1 183 ? -0.395 -6.414 -17.310 1.00 87.94 183 LYS A N 1
ATOM 1494 C CA . LYS A 1 183 ? -1.301 -6.176 -18.446 1.00 87.94 183 LYS A CA 1
ATOM 1495 C C . LYS A 1 183 ? -0.600 -5.497 -19.606 1.00 87.94 183 LYS A C 1
ATOM 1497 O O . LYS A 1 183 ? -0.877 -5.806 -20.766 1.00 87.94 183 LYS A O 1
ATOM 1502 N N . HIS A 1 184 ? 0.307 -4.575 -19.308 1.00 83.62 184 HIS A N 1
ATOM 1503 C CA . HIS A 1 184 ? 1.015 -3.819 -20.325 1.00 83.62 184 HIS A CA 1
ATOM 1504 C C . HIS A 1 184 ? 2.492 -3.719 -20.000 1.00 83.62 184 HIS A C 1
ATOM 1506 O O . HIS A 1 184 ? 2.866 -3.463 -18.865 1.00 83.62 184 HIS A O 1
ATOM 1512 N N . ASP A 1 185 ? 3.309 -3.887 -21.032 1.00 86.00 185 ASP A N 1
ATOM 1513 C CA . ASP A 1 185 ? 4.750 -3.691 -20.986 1.00 86.00 185 ASP A CA 1
ATOM 1514 C C . ASP A 1 185 ? 5.189 -3.122 -22.337 1.00 86.00 185 ASP A C 1
ATOM 1516 O O . ASP A 1 185 ? 4.958 -3.732 -23.393 1.00 86.00 185 ASP A O 1
ATOM 1520 N N . ARG A 1 186 ? 5.703 -1.893 -22.329 1.00 83.06 186 ARG A N 1
ATOM 1521 C CA . ARG A 1 186 ? 6.061 -1.143 -23.532 1.00 83.06 186 ARG A CA 1
ATOM 1522 C C . ARG A 1 186 ? 7.361 -0.389 -23.323 1.00 83.06 186 ARG A C 1
ATOM 1524 O O . ARG A 1 186 ? 7.441 0.514 -22.501 1.00 83.06 186 ARG A O 1
ATOM 1531 N N . ASP A 1 187 ? 8.350 -0.707 -24.146 1.00 83.38 187 ASP A N 1
ATOM 1532 C CA . ASP A 1 187 ? 9.577 0.072 -24.248 1.00 83.38 187 ASP A CA 1
ATOM 1533 C C . ASP A 1 187 ? 9.375 1.275 -25.184 1.00 83.38 187 ASP A C 1
ATOM 1535 O O . ASP A 1 187 ? 9.164 1.125 -26.393 1.00 83.38 187 ASP A O 1
ATOM 1539 N N . LEU A 1 188 ? 9.432 2.482 -24.619 1.00 77.31 188 LEU A N 1
ATOM 1540 C CA . LEU A 1 188 ? 9.302 3.740 -25.347 1.00 77.31 188 LEU A CA 1
ATOM 1541 C C . LEU A 1 188 ? 10.635 4.242 -25.916 1.00 77.31 188 LEU A C 1
ATOM 1543 O O . LEU A 1 188 ? 10.621 5.236 -26.640 1.00 77.31 188 LEU A O 1
ATOM 1547 N N . SER A 1 189 ? 11.770 3.575 -25.677 1.00 79.00 189 SER A N 1
ATOM 1548 C CA . SER A 1 189 ? 13.108 4.022 -26.107 1.00 79.00 189 SER A CA 1
ATOM 1549 C C . SER A 1 189 ? 13.162 4.383 -27.588 1.00 79.00 189 SER A C 1
ATOM 1551 O O . SER A 1 189 ? 13.540 5.494 -27.964 1.00 79.00 189 SER A O 1
ATOM 1553 N N . LYS A 1 190 ? 12.712 3.466 -28.454 1.00 79.88 190 LYS A N 1
ATOM 1554 C CA . LYS A 1 190 ? 12.700 3.675 -29.912 1.00 79.88 190 LYS A CA 1
ATOM 1555 C C . LYS A 1 190 ? 11.828 4.866 -30.309 1.00 79.88 190 LYS A C 1
ATOM 1557 O O . LYS A 1 190 ? 12.175 5.620 -31.219 1.00 79.88 190 LYS A O 1
ATOM 1562 N N . TRP A 1 191 ? 10.699 5.039 -29.629 1.00 76.19 191 TRP A N 1
ATOM 1563 C CA . TRP A 1 191 ? 9.765 6.125 -29.894 1.00 76.19 191 TRP A CA 1
ATOM 1564 C C . TRP A 1 191 ? 10.319 7.480 -29.424 1.00 76.19 191 TRP A C 1
ATOM 1566 O O . TRP A 1 191 ? 10.250 8.459 -30.170 1.00 76.19 191 TRP A O 1
ATOM 1576 N N . LEU A 1 192 ? 10.943 7.534 -28.245 1.00 72.75 192 LEU A N 1
ATOM 1577 C CA . LEU A 1 192 ? 11.594 8.731 -27.704 1.00 72.75 192 LEU A CA 1
ATOM 1578 C C . LEU A 1 192 ? 12.752 9.189 -28.593 1.00 72.75 192 LEU A C 1
ATOM 1580 O O . LEU A 1 192 ? 12.819 10.367 -28.953 1.00 72.75 192 LEU A O 1
ATOM 1584 N N . LEU A 1 193 ? 13.604 8.250 -29.021 1.00 77.56 193 LEU A N 1
ATOM 1585 C CA . LEU A 1 193 ? 14.716 8.513 -29.937 1.00 77.56 193 LEU A CA 1
ATOM 1586 C C . LEU A 1 193 ? 14.221 9.088 -31.268 1.00 77.56 193 LEU A C 1
ATOM 1588 O O . LEU A 1 193 ? 14.699 10.138 -31.703 1.00 77.56 193 LEU A O 1
ATOM 1592 N N . LYS A 1 194 ? 13.205 8.463 -31.880 1.00 76.94 194 LYS A N 1
ATOM 1593 C CA . LYS A 1 194 ? 12.604 8.938 -33.139 1.00 76.94 194 LYS A CA 1
ATOM 1594 C C . LYS A 1 194 ? 12.077 10.373 -33.028 1.00 76.94 194 LYS A C 1
ATOM 1596 O O . LYS A 1 194 ? 12.175 11.140 -33.984 1.00 76.94 194 LYS A O 1
ATOM 1601 N N . ASN A 1 195 ? 11.548 10.750 -31.865 1.00 69.00 195 ASN A N 1
ATOM 1602 C CA . ASN A 1 195 ? 10.908 12.047 -31.636 1.00 69.00 195 ASN A CA 1
ATOM 1603 C C . ASN A 1 195 ? 11.797 13.079 -30.919 1.00 69.00 195 ASN A C 1
ATOM 1605 O O . ASN A 1 195 ? 11.340 14.193 -30.620 1.00 69.00 195 ASN A O 1
ATOM 1609 N N . LYS A 1 196 ? 13.074 12.749 -30.674 1.00 74.00 196 LYS A N 1
ATOM 1610 C CA . LYS A 1 196 ? 14.039 13.591 -29.945 1.00 74.00 196 LYS A CA 1
ATOM 1611 C C . LYS A 1 196 ? 13.472 14.068 -28.602 1.00 74.00 196 LYS A C 1
ATOM 1613 O O . LYS A 1 196 ? 13.433 15.273 -28.333 1.00 74.00 196 LYS A O 1
ATOM 1618 N N . LEU A 1 197 ? 12.909 13.146 -27.828 1.00 67.88 197 LEU A N 1
ATOM 1619 C CA . LEU A 1 197 ? 12.359 13.403 -26.496 1.00 67.88 197 LEU A CA 1
ATOM 1620 C C . LEU A 1 197 ? 13.292 12.825 -25.432 1.00 67.88 197 LEU A C 1
ATOM 1622 O O . LEU A 1 197 ? 13.904 11.783 -25.654 1.00 67.88 197 LEU A O 1
ATOM 1626 N N . SER A 1 198 ? 13.412 13.530 -24.305 1.00 67.19 198 SER A N 1
ATOM 1627 C CA . SER A 1 198 ? 14.149 13.053 -23.129 1.00 67.19 198 SER A CA 1
ATOM 1628 C C . SER A 1 198 ? 13.249 12.225 -22.214 1.00 67.19 198 SER A C 1
ATOM 1630 O O . SER A 1 198 ? 12.021 12.295 -22.307 1.00 67.19 198 SER A O 1
ATOM 1632 N N . ILE A 1 199 ? 13.879 11.490 -21.300 1.00 63.09 199 ILE A N 1
ATOM 1633 C CA . ILE A 1 199 ? 13.229 10.709 -20.240 1.00 63.09 199 ILE A CA 1
ATOM 1634 C C . ILE A 1 199 ? 12.291 11.579 -19.383 1.00 63.09 199 ILE A C 1
ATOM 1636 O O . ILE A 1 199 ? 11.205 11.126 -19.034 1.00 63.09 199 ILE A O 1
ATOM 1640 N N . ASP A 1 200 ? 12.621 12.853 -19.151 1.00 62.44 200 ASP A N 1
ATOM 1641 C CA . ASP A 1 200 ? 11.782 13.782 -18.368 1.00 62.44 200 ASP A CA 1
ATOM 1642 C C . ASP A 1 200 ? 10.367 13.935 -18.946 1.00 62.44 200 ASP A C 1
ATOM 1644 O O . ASP A 1 200 ? 9.392 14.122 -18.220 1.00 62.44 200 ASP A O 1
ATOM 1648 N N . HIS A 1 201 ? 10.228 13.807 -20.269 1.00 63.59 201 HIS A N 1
ATOM 1649 C CA . HIS A 1 201 ? 8.923 13.877 -20.921 1.00 63.59 201 HIS A CA 1
ATOM 1650 C C . HIS A 1 201 ? 8.051 12.663 -20.572 1.00 63.59 201 HIS A C 1
ATOM 1652 O O . HIS A 1 201 ? 6.830 12.792 -20.521 1.00 63.59 201 HIS A O 1
ATOM 1658 N N . VAL A 1 202 ? 8.652 11.493 -20.326 1.00 63.31 202 VAL A N 1
ATOM 1659 C CA . VAL A 1 202 ? 7.936 10.266 -19.936 1.00 63.31 202 VAL A CA 1
ATOM 1660 C C . VAL A 1 202 ? 7.345 10.410 -18.543 1.00 63.31 202 VAL A C 1
ATOM 1662 O O . VAL A 1 202 ? 6.176 10.080 -18.355 1.00 63.31 202 VAL A O 1
ATOM 1665 N N . GLN A 1 203 ? 8.110 10.972 -17.604 1.00 61.44 203 GLN A N 1
ATOM 1666 C CA . GLN A 1 203 ? 7.643 11.216 -16.240 1.00 61.44 203 GLN A CA 1
ATOM 1667 C C . GLN A 1 203 ? 6.399 12.114 -16.243 1.00 61.44 203 GLN A C 1
ATOM 1669 O O . GLN A 1 203 ? 5.372 11.745 -15.682 1.00 61.44 203 GLN A O 1
ATOM 1674 N N . ILE A 1 204 ? 6.439 13.226 -16.988 1.00 63.88 204 ILE A N 1
ATOM 1675 C CA . ILE A 1 204 ? 5.298 14.145 -17.135 1.00 63.88 204 ILE A CA 1
ATOM 1676 C C . ILE A 1 204 ? 4.082 13.440 -17.753 1.00 63.88 204 ILE A C 1
ATOM 1678 O O . ILE A 1 204 ? 2.949 13.669 -17.331 1.00 63.88 204 ILE A O 1
ATOM 1682 N N . MET A 1 205 ? 4.289 12.594 -18.769 1.00 63.16 205 MET A N 1
ATOM 1683 C CA . MET A 1 205 ? 3.197 11.848 -19.406 1.00 63.16 205 MET A CA 1
ATOM 1684 C C . MET A 1 205 ? 2.514 10.895 -18.422 1.00 63.16 205 MET A C 1
ATOM 1686 O O . MET A 1 205 ? 1.284 10.839 -18.392 1.00 63.16 205 MET A O 1
ATOM 1690 N N . VAL A 1 206 ? 3.293 10.187 -17.601 1.00 61.56 206 VAL A N 1
ATOM 1691 C CA . VAL A 1 206 ? 2.754 9.293 -16.570 1.00 61.56 206 VAL A CA 1
ATOM 1692 C C . VAL A 1 206 ? 2.034 10.090 -15.489 1.00 61.56 206 VAL A C 1
ATOM 1694 O O . VAL A 1 206 ? 0.889 9.766 -15.182 1.00 61.56 206 VAL A O 1
ATOM 1697 N N . GLU A 1 207 ? 2.626 11.180 -14.997 1.00 62.00 207 GLU A N 1
ATOM 1698 C CA . GLU A 1 207 ? 2.006 12.063 -14.004 1.00 62.00 207 GLU A CA 1
ATOM 1699 C C . GLU A 1 207 ? 0.656 12.619 -14.454 1.00 62.00 207 GLU A C 1
ATOM 1701 O O . GLU A 1 207 ? -0.303 12.602 -13.688 1.00 62.00 207 GLU A O 1
ATOM 1706 N N . LYS A 1 208 ? 0.538 13.035 -15.716 1.00 62.88 208 LYS A N 1
ATOM 1707 C CA . LYS A 1 208 ? -0.728 13.525 -16.281 1.00 62.88 208 LYS A CA 1
ATOM 1708 C C . LYS A 1 208 ? -1.768 12.431 -16.517 1.00 62.88 208 LYS A C 1
ATOM 1710 O O . LYS A 1 208 ? -2.940 12.735 -16.712 1.00 62.88 208 LYS A O 1
ATOM 1715 N N . SER A 1 209 ? -1.349 11.170 -16.538 1.00 58.00 209 SER A N 1
ATOM 1716 C CA . SER A 1 209 ? -2.227 10.020 -16.769 1.00 58.00 209 SER A CA 1
ATOM 1717 C C . SER A 1 209 ? -2.677 9.320 -15.483 1.00 58.00 209 SER A C 1
ATOM 1719 O O . SER A 1 209 ? -3.426 8.351 -15.558 1.00 58.00 209 SER A O 1
ATOM 1721 N N . LYS A 1 210 ? -2.246 9.818 -14.318 1.00 55.53 210 LYS A N 1
ATOM 1722 C CA . LYS A 1 210 ? -2.488 9.239 -12.989 1.00 55.53 210 LYS A CA 1
ATOM 1723 C C . LYS A 1 210 ? -3.967 8.937 -12.700 1.00 55.53 210 LYS A C 1
ATOM 1725 O O . LYS A 1 210 ? -4.273 7.865 -12.191 1.00 55.53 210 LYS A O 1
ATOM 1730 N N . ASP A 1 211 ? -4.880 9.806 -13.132 1.00 53.03 211 ASP A N 1
ATOM 1731 C CA . ASP A 1 211 ? -6.328 9.652 -12.898 1.00 53.03 211 ASP A CA 1
ATOM 1732 C C . ASP A 1 211 ? -7.059 8.829 -13.974 1.00 53.03 211 ASP A C 1
ATOM 1734 O O . ASP A 1 211 ? -8.290 8.729 -13.991 1.00 53.03 211 ASP A O 1
ATOM 1738 N N . LEU A 1 212 ? -6.323 8.263 -14.929 1.00 53.16 212 LEU A N 1
ATOM 1739 C CA . LEU A 1 212 ? -6.889 7.547 -16.061 1.00 53.16 212 LEU A CA 1
ATOM 1740 C C . LEU A 1 212 ? -6.690 6.047 -15.879 1.00 53.16 212 LEU A C 1
ATOM 1742 O O . LEU A 1 212 ? -5.589 5.598 -15.613 1.00 53.16 212 LEU A O 1
ATOM 1746 N N . GLY A 1 213 ? -7.740 5.247 -16.085 1.00 45.75 213 GLY A N 1
ATOM 1747 C CA . GLY A 1 213 ? -7.617 3.785 -16.034 1.00 45.75 213 GLY A CA 1
ATOM 1748 C C . GLY A 1 213 ? -6.548 3.230 -17.001 1.00 45.75 213 GLY A C 1
ATOM 1749 O O . GLY A 1 213 ? -6.175 3.899 -17.966 1.00 45.75 213 GLY A O 1
ATOM 1750 N N . PRO A 1 214 ? -6.094 1.977 -16.831 1.00 47.66 214 PRO A N 1
ATOM 1751 C CA . PRO A 1 214 ? -4.874 1.447 -17.448 1.00 47.66 214 PRO A CA 1
ATOM 1752 C C . PRO A 1 214 ? -4.880 1.483 -18.986 1.00 47.66 214 PRO A C 1
ATOM 1754 O O . PRO A 1 214 ? -3.875 1.831 -19.605 1.00 47.66 214 PRO A O 1
ATOM 1757 N N . CYS A 1 215 ? -6.026 1.236 -19.630 1.00 41.62 215 CYS A N 1
ATOM 1758 C CA . CYS A 1 215 ? -6.153 1.380 -21.086 1.00 41.62 215 CYS A CA 1
ATOM 1759 C C . CYS A 1 215 ? -6.114 2.849 -21.545 1.00 41.62 215 CYS A C 1
ATOM 1761 O O . CYS A 1 215 ? -5.630 3.150 -22.635 1.00 41.62 215 CYS A O 1
ATOM 1763 N N . ARG A 1 216 ? -6.605 3.776 -20.714 1.00 48.56 216 ARG A N 1
ATOM 1764 C CA . ARG A 1 216 ? -6.579 5.219 -20.981 1.00 48.56 216 ARG A CA 1
ATOM 1765 C C . ARG A 1 216 ? -5.203 5.826 -20.723 1.00 48.56 216 ARG A C 1
ATOM 1767 O O . ARG A 1 216 ? -4.885 6.799 -21.387 1.00 48.56 216 ARG A O 1
ATOM 1774 N N . ILE A 1 217 ? -4.364 5.238 -19.867 1.00 55.53 217 ILE A N 1
ATOM 1775 C CA . ILE A 1 217 ? -2.970 5.676 -19.674 1.00 55.53 217 ILE A CA 1
ATOM 1776 C C . ILE A 1 217 ? -2.193 5.578 -20.977 1.00 55.53 217 ILE A C 1
ATOM 1778 O O . ILE A 1 217 ? -1.627 6.568 -21.421 1.00 55.53 217 ILE A O 1
ATOM 1782 N N . LEU A 1 218 ? -2.208 4.421 -21.642 1.00 52.66 218 LEU A N 1
ATOM 1783 C CA . LEU A 1 218 ? -1.504 4.257 -22.916 1.00 52.66 218 LEU A CA 1
ATOM 1784 C C . LEU A 1 218 ? -2.056 5.197 -23.989 1.00 52.66 218 LEU A C 1
ATOM 1786 O O . LEU A 1 218 ? -1.279 5.811 -24.716 1.00 52.66 218 LEU A O 1
ATOM 1790 N N . ILE A 1 219 ? -3.380 5.363 -24.058 1.00 51.75 219 ILE A N 1
ATOM 1791 C CA . ILE A 1 219 ? -4.018 6.301 -24.990 1.00 51.75 219 ILE A CA 1
ATOM 1792 C C . ILE A 1 219 ? -3.582 7.738 -24.687 1.00 51.75 219 ILE A C 1
ATOM 1794 O O . ILE A 1 219 ? -3.199 8.448 -25.605 1.00 51.75 219 ILE A O 1
ATOM 1798 N N . THR A 1 220 ? -3.550 8.152 -23.424 1.00 52.25 220 THR A N 1
ATOM 1799 C CA . THR A 1 220 ? -3.151 9.502 -23.009 1.00 52.25 220 THR A CA 1
ATOM 1800 C C . THR A 1 220 ? -1.667 9.751 -23.171 1.00 52.25 220 THR A C 1
ATOM 1802 O O . THR A 1 220 ? -1.300 10.806 -23.667 1.00 52.25 220 THR A O 1
ATOM 1805 N N . ILE A 1 221 ? -0.805 8.781 -22.867 1.00 61.25 221 ILE A N 1
ATOM 1806 C CA . ILE A 1 221 ? 0.618 8.845 -23.210 1.00 61.25 221 ILE A CA 1
ATOM 1807 C C . ILE A 1 221 ? 0.754 9.048 -24.721 1.00 61.25 221 ILE A C 1
ATOM 1809 O O . ILE A 1 221 ? 1.520 9.902 -25.149 1.00 61.25 221 ILE A O 1
ATOM 1813 N N . THR A 1 222 ? -0.038 8.335 -25.529 1.00 54.50 222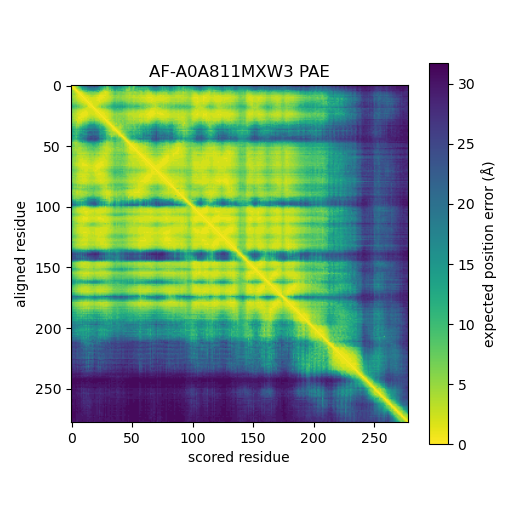 THR A N 1
ATOM 1814 C CA . THR A 1 222 ? -0.030 8.467 -26.994 1.00 54.50 222 THR A CA 1
ATOM 1815 C C . THR A 1 222 ? -0.597 9.816 -27.465 1.00 54.50 222 THR A C 1
ATOM 1817 O O . THR A 1 222 ? -0.056 10.408 -28.394 1.00 54.50 222 THR A O 1
ATOM 1820 N N . ILE A 1 223 ? -1.641 10.348 -26.825 1.00 55.69 223 ILE A N 1
ATOM 1821 C CA . ILE A 1 223 ? -2.232 11.659 -27.139 1.00 55.69 223 ILE A CA 1
ATOM 1822 C C . ILE A 1 223 ? -1.277 12.784 -26.740 1.00 55.69 223 ILE A C 1
ATOM 1824 O O . ILE A 1 223 ? -0.984 13.629 -27.575 1.00 55.69 223 ILE A O 1
ATOM 1828 N N . ILE A 1 224 ? -0.721 12.768 -25.527 1.00 60.38 224 ILE A N 1
ATOM 1829 C CA . ILE A 1 224 ? 0.270 13.753 -25.070 1.00 60.38 224 ILE A CA 1
ATOM 1830 C C . ILE A 1 224 ? 1.508 13.695 -25.971 1.00 60.38 224 ILE A C 1
ATOM 1832 O O . ILE A 1 224 ? 2.034 14.724 -26.388 1.00 60.38 224 ILE A O 1
ATOM 1836 N N . ALA A 1 225 ? 1.945 12.495 -26.350 1.00 60.84 225 ALA A N 1
ATOM 1837 C CA . ALA A 1 225 ? 2.968 12.293 -27.364 1.00 60.84 225 ALA A CA 1
ATOM 1838 C C . ALA A 1 225 ? 2.616 12.978 -28.697 1.00 60.84 225 ALA A C 1
ATOM 1840 O O . ALA A 1 225 ? 3.456 13.678 -29.267 1.00 60.84 225 ALA A O 1
ATOM 1841 N N . ILE A 1 226 ? 1.386 12.808 -29.192 1.00 54.81 226 ILE A N 1
ATOM 1842 C CA . ILE A 1 226 ? 0.883 13.461 -30.409 1.00 54.81 226 ILE A CA 1
ATOM 1843 C C . ILE A 1 226 ? 0.831 14.982 -30.245 1.00 54.81 226 ILE A C 1
ATOM 1845 O O . ILE A 1 226 ? 1.291 15.691 -31.135 1.00 54.81 226 ILE A O 1
ATOM 1849 N N . GLU A 1 227 ? 0.364 15.502 -29.116 1.00 58.78 227 GLU A N 1
ATOM 1850 C CA . GLU A 1 227 ? 0.321 16.937 -28.825 1.00 58.78 227 GLU A CA 1
ATOM 1851 C C . GLU A 1 227 ? 1.722 17.551 -28.783 1.00 58.78 227 GLU A C 1
ATOM 1853 O O . GLU A 1 227 ? 1.959 18.590 -29.403 1.00 58.78 227 GLU A O 1
ATOM 1858 N N . ILE A 1 228 ? 2.688 16.879 -28.148 1.00 60.91 228 ILE A N 1
ATOM 1859 C CA . ILE A 1 228 ? 4.098 17.287 -28.146 1.00 60.91 228 ILE A CA 1
ATOM 1860 C C . ILE A 1 228 ? 4.662 17.271 -29.576 1.00 60.91 228 ILE A C 1
ATOM 1862 O O . ILE A 1 228 ? 5.375 18.200 -29.970 1.00 60.91 228 ILE A O 1
ATOM 1866 N N . MET A 1 229 ? 4.336 16.251 -30.379 1.00 59.44 229 MET A N 1
ATOM 1867 C CA . MET A 1 229 ? 4.743 16.169 -31.788 1.00 59.44 229 MET A CA 1
ATOM 1868 C C . MET A 1 229 ? 4.136 17.306 -32.628 1.00 59.44 229 MET A C 1
ATOM 1870 O O . MET A 1 229 ? 4.865 17.963 -33.379 1.00 59.44 229 MET A O 1
ATOM 1874 N N . ILE A 1 230 ? 2.836 17.584 -32.478 1.00 59.38 230 ILE A N 1
ATOM 1875 C CA . ILE A 1 230 ? 2.125 18.674 -33.162 1.00 59.38 230 ILE A CA 1
ATOM 1876 C C . ILE A 1 230 ? 2.729 20.017 -32.757 1.00 59.38 230 ILE A C 1
ATOM 1878 O O . ILE A 1 230 ? 3.059 20.822 -33.629 1.00 59.38 230 ILE A O 1
ATOM 1882 N N . TRP A 1 231 ? 2.949 20.248 -31.463 1.00 64.44 231 TRP A N 1
ATOM 1883 C CA . TRP A 1 231 ? 3.554 21.476 -30.960 1.00 64.44 231 TRP A CA 1
ATOM 1884 C C . TRP A 1 231 ? 4.964 21.683 -31.521 1.00 64.44 231 TRP A C 1
ATOM 1886 O O . TRP A 1 231 ? 5.247 22.748 -32.068 1.00 64.44 231 TRP A O 1
ATOM 1896 N N . LYS A 1 232 ? 5.835 20.662 -31.497 1.00 59.31 232 LYS A N 1
ATOM 1897 C CA . LYS A 1 232 ? 7.181 20.744 -32.098 1.00 59.31 232 LYS A CA 1
ATOM 1898 C C . LYS A 1 232 ? 7.122 21.059 -33.591 1.00 59.31 232 LYS A C 1
ATOM 1900 O O . LYS A 1 232 ? 7.906 21.871 -34.081 1.00 59.31 232 LYS A O 1
ATOM 1905 N N . HIS A 1 233 ? 6.203 20.435 -34.321 1.00 57.38 233 HIS A N 1
ATOM 1906 C CA . HIS A 1 233 ? 6.020 20.695 -35.744 1.00 57.38 233 HIS A CA 1
ATOM 1907 C C . HIS A 1 233 ? 5.522 22.129 -36.008 1.00 57.38 233 HIS A C 1
ATOM 1909 O O . HIS A 1 233 ? 6.044 22.796 -36.902 1.00 57.38 233 HIS A O 1
ATOM 1915 N N . GLN A 1 234 ? 4.601 22.652 -35.192 1.00 55.69 234 GLN A N 1
ATOM 1916 C CA . GLN A 1 234 ? 4.148 24.048 -35.259 1.00 55.69 234 GLN A CA 1
ATOM 1917 C C . GLN A 1 234 ? 5.268 25.040 -34.905 1.00 55.69 234 GLN A C 1
ATOM 1919 O O . GLN A 1 234 ? 5.428 26.051 -35.585 1.00 55.69 234 GLN A O 1
ATOM 1924 N N . GLN A 1 235 ? 6.102 24.736 -33.905 1.00 55.84 235 GLN A N 1
ATOM 1925 C CA . GLN A 1 235 ? 7.279 25.544 -33.563 1.00 55.84 235 GLN A CA 1
ATOM 1926 C C . GLN A 1 235 ? 8.309 25.554 -34.695 1.00 55.84 235 GLN A C 1
ATOM 1928 O O . GLN A 1 235 ? 8.825 26.610 -35.047 1.00 55.84 235 GLN A O 1
ATOM 19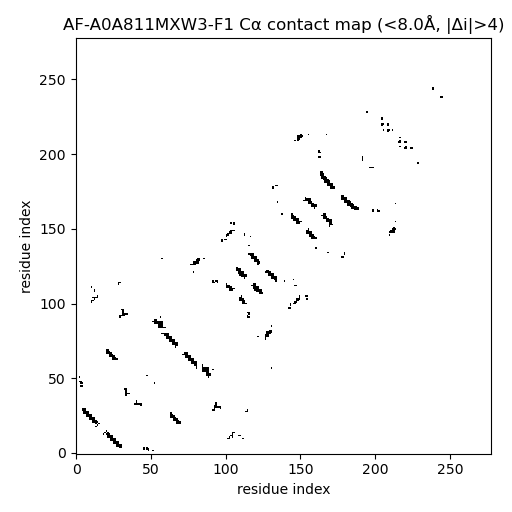33 N N . LYS A 1 236 ? 8.559 24.406 -35.334 1.00 54.31 236 LYS A N 1
ATOM 1934 C CA . LYS A 1 236 ? 9.462 24.306 -36.490 1.00 54.31 236 LYS A CA 1
ATOM 1935 C C . LYS A 1 236 ? 8.941 25.090 -37.701 1.00 54.31 236 LYS A C 1
ATOM 1937 O O . LYS A 1 236 ? 9.738 25.680 -38.419 1.00 54.31 236 LYS A O 1
ATOM 1942 N N . ARG A 1 237 ? 7.617 25.152 -37.903 1.00 51.19 237 ARG A N 1
ATOM 1943 C CA . ARG A 1 237 ? 6.990 26.020 -38.918 1.00 51.19 237 ARG A CA 1
ATOM 1944 C C . ARG A 1 237 ? 7.101 27.507 -38.567 1.00 51.19 237 ARG A C 1
ATOM 1946 O O . ARG A 1 237 ? 7.419 28.291 -39.451 1.00 51.19 237 ARG A O 1
ATOM 1953 N N . LYS A 1 238 ? 6.913 27.890 -37.298 1.00 47.38 238 LYS A N 1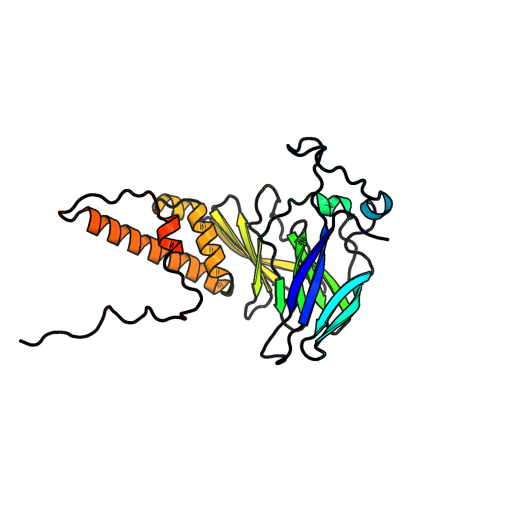
ATOM 1954 C CA . LYS A 1 238 ? 7.091 29.280 -36.829 1.00 47.38 238 LYS A CA 1
ATOM 1955 C C . LYS A 1 238 ? 8.547 29.758 -36.921 1.00 47.38 238 LYS A C 1
ATOM 1957 O O . LYS A 1 238 ? 8.778 30.882 -37.342 1.00 47.38 238 LYS A O 1
ATOM 1962 N N . LEU A 1 239 ? 9.519 28.898 -36.606 1.00 42.19 239 LEU A N 1
ATOM 1963 C CA . LEU A 1 239 ? 10.962 29.177 -36.727 1.00 42.19 239 LEU A CA 1
ATOM 1964 C C . LEU A 1 239 ? 11.462 29.260 -38.181 1.00 42.19 239 LEU A C 1
ATOM 1966 O O . LEU A 1 239 ? 12.529 29.820 -38.415 1.00 42.19 239 LEU A O 1
ATOM 1970 N N . ASN A 1 240 ? 10.699 28.722 -39.139 1.00 45.91 240 ASN A N 1
ATOM 1971 C CA . ASN A 1 240 ? 10.976 28.804 -40.576 1.00 45.91 240 ASN A CA 1
ATOM 1972 C C . ASN A 1 240 ? 10.212 29.951 -41.276 1.00 45.91 240 ASN A C 1
ATOM 1974 O O . ASN A 1 240 ? 10.305 30.084 -42.495 1.00 45.91 240 ASN A O 1
ATOM 1978 N N . GLY A 1 241 ? 9.457 30.768 -40.531 1.00 49.62 241 GLY A N 1
ATOM 1979 C CA . GLY A 1 241 ? 8.928 32.050 -41.003 1.00 49.62 241 GLY A CA 1
ATOM 1980 C C . GLY A 1 241 ? 9.977 33.170 -40.892 1.00 49.62 241 GLY A C 1
ATOM 1981 O O . GLY A 1 241 ? 10.974 33.005 -40.190 1.00 49.62 241 GLY A O 1
ATOM 1982 N N . PRO A 1 242 ? 9.779 34.325 -41.555 1.00 36.69 242 PRO A N 1
ATOM 1983 C CA . PRO A 1 242 ? 10.824 35.337 -41.759 1.00 36.69 242 PRO A CA 1
ATOM 1984 C C . PRO A 1 242 ? 11.335 36.050 -40.490 1.00 36.69 242 PRO A C 1
ATOM 1986 O O . PRO A 1 242 ? 12.288 36.820 -40.580 1.00 36.69 242 PRO A O 1
ATOM 1989 N N . HIS A 1 243 ? 10.780 35.781 -39.303 1.00 38.53 243 HIS A N 1
ATOM 1990 C CA . HIS A 1 243 ? 11.247 36.367 -38.045 1.00 38.53 243 HIS A CA 1
ATOM 1991 C C . HIS A 1 243 ? 11.876 35.314 -37.122 1.00 38.53 243 HIS A C 1
ATOM 1993 O O . HIS A 1 243 ? 11.219 34.425 -36.583 1.00 38.53 243 HIS A O 1
ATOM 1999 N N . LYS A 1 244 ? 13.198 35.433 -36.972 1.00 41.22 244 LYS A N 1
ATOM 2000 C CA . LYS A 1 244 ? 14.088 34.548 -36.215 1.00 41.22 244 LYS A CA 1
ATOM 2001 C C . LYS A 1 244 ? 14.043 34.793 -34.696 1.00 41.22 244 LYS A C 1
ATOM 2003 O O . LYS A 1 244 ? 14.008 35.933 -34.251 1.00 41.22 244 LYS A O 1
ATOM 2008 N N . GLN A 1 245 ? 14.269 33.686 -33.974 1.00 39.16 245 GLN A N 1
ATOM 2009 C CA . GLN A 1 245 ? 14.794 33.528 -32.601 1.00 39.16 245 GLN A CA 1
ATOM 2010 C C . GLN A 1 245 ? 13.800 33.621 -31.426 1.00 39.16 245 GLN A C 1
ATOM 2012 O O . GLN A 1 245 ? 13.598 34.675 -30.838 1.00 39.16 245 GLN A O 1
ATOM 2017 N N . LEU A 1 246 ? 13.361 32.452 -30.941 1.00 37.25 246 LEU A N 1
ATOM 2018 C CA . LEU A 1 246 ? 13.280 32.211 -29.497 1.00 37.25 246 LEU A CA 1
ATOM 2019 C C . LEU A 1 246 ? 14.148 30.996 -29.147 1.00 37.25 246 LEU A C 1
ATOM 2021 O O . LEU A 1 246 ? 13.970 29.908 -29.697 1.00 37.25 246 LEU A O 1
ATOM 2025 N N . LYS A 1 247 ? 15.111 31.198 -28.241 1.00 38.62 247 LYS A N 1
ATOM 2026 C CA . LYS A 1 247 ? 15.981 30.145 -27.702 1.00 38.62 247 LYS A CA 1
ATOM 2027 C C . LYS A 1 247 ? 15.138 29.077 -26.996 1.00 38.62 247 LYS A C 1
ATOM 2029 O O . LYS A 1 247 ? 14.310 29.386 -26.144 1.00 38.62 247 LYS A O 1
ATOM 2034 N N . THR A 1 248 ? 15.430 27.816 -27.295 1.00 36.31 248 THR A N 1
ATOM 2035 C CA . THR A 1 248 ? 14.859 26.568 -26.750 1.00 36.31 248 THR A CA 1
ATOM 2036 C C . THR A 1 248 ? 15.181 26.314 -25.271 1.00 36.31 248 THR A C 1
ATOM 2038 O O . THR A 1 248 ? 15.428 25.176 -24.882 1.00 36.31 248 THR A O 1
ATOM 2041 N N . ARG A 1 249 ? 15.216 27.345 -24.417 1.00 34.34 249 ARG A N 1
ATOM 2042 C CA . ARG A 1 249 ? 15.707 27.189 -23.040 1.00 34.34 249 ARG A CA 1
ATOM 2043 C C . ARG A 1 249 ? 14.669 27.076 -21.931 1.00 34.34 249 ARG A C 1
ATOM 2045 O O . ARG A 1 249 ? 15.081 26.727 -20.845 1.00 34.34 249 ARG A O 1
ATOM 2052 N N . ASN A 1 250 ? 13.367 27.227 -22.183 1.00 39.56 250 ASN A N 1
ATOM 2053 C CA . ASN A 1 250 ? 12.349 27.065 -21.131 1.00 39.56 250 ASN A CA 1
ATOM 2054 C C . ASN A 1 250 ? 11.096 26.317 -21.631 1.00 39.56 250 ASN A C 1
ATOM 2056 O O . ASN A 1 250 ? 10.014 26.891 -21.706 1.00 39.56 250 ASN A O 1
ATOM 2060 N N . LEU A 1 251 ? 11.218 25.023 -21.961 1.00 40.56 251 LEU A N 1
ATOM 2061 C CA . LEU A 1 251 ? 10.033 24.157 -22.116 1.00 40.56 251 LEU A CA 1
ATOM 2062 C C . LEU A 1 251 ? 9.372 23.856 -20.759 1.00 40.56 251 LEU A C 1
ATOM 2064 O O . LEU A 1 251 ? 8.149 23.797 -20.680 1.00 40.56 251 LEU A O 1
ATOM 2068 N N . HIS A 1 252 ? 10.171 23.731 -19.695 1.00 34.84 252 HIS A N 1
ATOM 2069 C CA . HIS A 1 252 ? 9.683 23.427 -18.347 1.00 34.84 252 HIS A CA 1
ATOM 2070 C C . HIS A 1 252 ? 8.795 24.550 -17.778 1.00 34.84 252 HIS A C 1
ATOM 2072 O O . HIS A 1 252 ? 7.752 24.281 -17.190 1.00 34.84 252 HIS A O 1
ATOM 2078 N N . GLY A 1 253 ? 9.160 25.817 -18.018 1.00 33.44 253 GLY A N 1
ATOM 2079 C CA . GLY A 1 253 ? 8.361 26.976 -17.604 1.00 33.44 253 GLY A CA 1
ATOM 2080 C C . GLY A 1 253 ? 7.088 27.168 -18.436 1.00 33.44 253 GLY A C 1
ATOM 2081 O O . GLY A 1 253 ? 6.028 27.432 -17.886 1.00 33.44 253 GLY A O 1
ATOM 2082 N N . ALA A 1 254 ? 7.151 26.964 -19.756 1.00 36.75 254 ALA A N 1
ATOM 2083 C CA . ALA A 1 254 ? 5.997 27.164 -20.640 1.00 36.75 254 ALA A CA 1
ATOM 2084 C C . ALA A 1 254 ? 4.887 26.106 -20.468 1.00 36.75 254 ALA A C 1
ATOM 2086 O O . ALA A 1 254 ? 3.718 26.394 -20.729 1.00 36.75 254 ALA A O 1
ATOM 2087 N N . LEU A 1 255 ? 5.241 24.892 -20.026 1.00 37.78 255 LEU A N 1
ATOM 2088 C CA . LEU A 1 255 ? 4.267 23.846 -19.701 1.00 37.78 255 LEU A CA 1
ATOM 2089 C C . LEU A 1 255 ? 3.591 24.088 -18.339 1.00 37.78 255 LEU A C 1
ATOM 2091 O O . LEU A 1 255 ? 2.417 23.767 -18.192 1.00 37.78 255 LEU A O 1
ATOM 2095 N N . MET A 1 256 ? 4.318 24.676 -17.379 1.00 32.19 256 MET A N 1
ATOM 2096 C CA . MET A 1 256 ? 3.815 25.035 -16.044 1.00 32.19 256 MET A CA 1
ATOM 2097 C C . MET A 1 256 ? 2.943 26.304 -16.058 1.00 32.19 256 MET A C 1
ATOM 2099 O O . MET A 1 256 ? 1.932 26.357 -15.371 1.00 32.19 256 MET A O 1
ATOM 2103 N N . MET A 1 257 ? 3.280 27.314 -16.871 1.00 32.34 257 MET A N 1
ATOM 2104 C CA . MET A 1 257 ? 2.574 28.610 -16.897 1.00 32.34 257 MET A CA 1
ATOM 2105 C C . MET A 1 257 ? 1.169 28.584 -17.529 1.00 32.34 257 MET A C 1
ATOM 2107 O O . MET A 1 257 ? 0.464 29.583 -17.456 1.00 32.34 257 MET A O 1
ATOM 2111 N N . ASN A 1 258 ? 0.742 27.475 -18.143 1.00 34.97 258 ASN A N 1
ATOM 2112 C CA . ASN A 1 258 ? -0.614 27.331 -18.701 1.00 34.97 258 ASN A CA 1
ATOM 2113 C C . ASN A 1 258 ? -1.590 26.607 -17.755 1.00 34.97 258 ASN A C 1
ATOM 2115 O O . ASN A 1 258 ? -2.667 26.197 -18.185 1.00 34.97 258 ASN A O 1
ATOM 2119 N N . VAL A 1 259 ? -1.212 26.406 -16.491 1.00 40.00 259 VAL A N 1
ATOM 2120 C CA . VAL A 1 259 ? -1.973 25.596 -15.537 1.00 40.00 259 VAL A CA 1
ATOM 2121 C C . VAL A 1 259 ? -2.393 26.467 -14.353 1.00 40.00 259 VAL A C 1
ATOM 2123 O O . VAL A 1 259 ? -1.692 26.548 -13.351 1.00 40.00 259 VAL A O 1
ATOM 2126 N N . ASP A 1 260 ? -3.548 27.124 -14.480 1.00 28.69 260 ASP A N 1
ATOM 2127 C CA . ASP A 1 260 ? -4.308 27.606 -13.323 1.00 28.69 260 ASP A CA 1
ATOM 2128 C C . ASP A 1 260 ? -5.243 26.465 -12.864 1.00 28.69 260 ASP A C 1
ATOM 2130 O O . ASP A 1 260 ? -6.075 26.016 -13.662 1.00 28.69 260 ASP A O 1
ATOM 2134 N N . PRO A 1 261 ? -5.128 25.955 -11.621 1.00 36.22 261 PRO A N 1
ATOM 2135 C CA . PRO A 1 261 ? -5.931 24.830 -11.136 1.00 36.22 261 PRO A CA 1
ATOM 2136 C C . PRO A 1 261 ? -7.426 25.145 -10.982 1.00 36.22 261 PRO A C 1
ATOM 2138 O O . PRO A 1 261 ? -8.215 24.234 -10.734 1.00 36.22 261 PRO A O 1
ATOM 2141 N N . THR A 1 262 ? -7.835 26.413 -11.097 1.00 35.00 262 THR A N 1
ATOM 2142 C CA . THR A 1 262 ? -9.220 26.835 -10.832 1.00 35.00 262 THR A CA 1
ATOM 2143 C C . THR A 1 262 ? -10.125 26.902 -12.063 1.00 35.00 262 THR A C 1
ATOM 2145 O O . THR A 1 262 ? -11.341 27.036 -11.916 1.00 35.00 262 THR A O 1
ATOM 2148 N N . VAL A 1 263 ? -9.595 26.738 -13.280 1.00 33.38 263 VAL A N 1
ATOM 2149 C CA . VAL A 1 263 ? -10.392 26.852 -14.514 1.00 33.38 263 VAL A CA 1
ATOM 2150 C C . VAL A 1 263 ? -10.489 25.501 -15.219 1.00 33.38 263 VAL A C 1
ATOM 2152 O O . VAL A 1 263 ? -9.668 25.129 -16.054 1.00 33.38 263 VAL A O 1
ATOM 2155 N N . GLY A 1 264 ? -11.540 24.750 -14.889 1.00 31.08 264 GLY A N 1
ATOM 2156 C CA . GLY A 1 264 ? -11.875 23.502 -15.567 1.00 31.08 264 GLY A CA 1
ATOM 2157 C C . GLY A 1 264 ? -12.053 23.675 -17.081 1.00 31.08 264 GLY A C 1
ATOM 2158 O O . GLY A 1 264 ? -12.711 24.610 -17.526 1.00 31.08 264 GLY A O 1
ATOM 2159 N N . TRP A 1 265 ? -11.472 22.751 -17.859 1.00 31.89 265 TRP A N 1
ATOM 2160 C CA . TRP A 1 265 ? -11.850 22.326 -19.222 1.00 31.89 265 TRP A CA 1
ATOM 2161 C C . TRP A 1 265 ? -12.471 23.384 -20.166 1.00 31.89 265 TRP A C 1
ATOM 2163 O O . TRP A 1 265 ? -13.386 23.088 -20.934 1.00 31.89 265 TRP A O 1
ATOM 2173 N N . ARG A 1 266 ? -11.961 24.620 -20.177 1.00 28.70 266 ARG A N 1
ATOM 2174 C CA . ARG A 1 266 ? -12.370 25.667 -21.128 1.00 28.70 266 ARG A CA 1
ATOM 2175 C C . ARG A 1 266 ? -11.176 26.224 -21.894 1.00 28.70 266 ARG A C 1
ATOM 2177 O O . ARG A 1 266 ? -10.889 27.408 -21.848 1.00 28.70 266 ARG A O 1
ATOM 2184 N N . PHE A 1 267 ? -10.531 25.367 -22.677 1.00 29.17 267 PHE A N 1
ATOM 2185 C CA . PHE A 1 267 ? -9.798 25.789 -23.876 1.00 29.17 267 PHE A CA 1
ATOM 2186 C C . PHE A 1 267 ? -10.105 24.822 -25.025 1.00 29.17 267 PHE A C 1
ATOM 2188 O O . PHE A 1 267 ? -9.233 24.184 -25.599 1.00 29.17 267 PHE A O 1
ATOM 2195 N N . LEU A 1 268 ? -11.397 24.691 -25.341 1.00 31.73 268 LEU A N 1
ATOM 2196 C CA . LEU A 1 268 ? -11.897 23.897 -26.471 1.00 31.73 268 LEU A CA 1
ATOM 2197 C C . LEU A 1 268 ? -12.709 24.733 -27.474 1.00 31.73 268 LEU A C 1
ATOM 2199 O O . LEU A 1 268 ? -13.452 24.191 -28.279 1.00 31.73 268 LEU A O 1
ATOM 2203 N N . GLY A 1 269 ? -12.561 26.060 -27.479 1.00 27.33 269 GLY A N 1
ATOM 2204 C CA . GLY A 1 269 ? -13.380 26.906 -28.346 1.00 27.33 269 GLY A CA 1
ATOM 2205 C C . GLY A 1 269 ? -12.714 28.203 -28.758 1.00 27.33 269 GLY A C 1
ATOM 2206 O O . GLY A 1 269 ? -13.209 29.249 -28.382 1.00 27.33 269 GLY A O 1
ATOM 2207 N N . PHE A 1 270 ? -11.621 28.157 -29.526 1.00 26.91 270 PHE A N 1
ATOM 2208 C CA . PHE A 1 270 ? -11.197 29.338 -30.294 1.00 26.91 270 PHE A CA 1
ATOM 2209 C C . PHE A 1 270 ? -10.438 29.029 -31.589 1.00 26.91 270 PHE A C 1
ATOM 2211 O O . PHE A 1 270 ? -9.670 29.857 -32.047 1.00 26.91 270 PHE A O 1
ATOM 2218 N N . ILE A 1 271 ? -10.650 27.879 -32.237 1.00 30.48 271 ILE A N 1
ATOM 2219 C CA . ILE A 1 271 ? -10.263 27.719 -33.651 1.00 30.48 271 ILE A CA 1
ATOM 2220 C C . ILE A 1 271 ? -11.257 26.777 -34.335 1.00 30.48 271 ILE A C 1
ATOM 2222 O O . ILE A 1 271 ? -10.920 25.627 -34.576 1.00 30.48 271 ILE A O 1
ATOM 2226 N N . HIS A 1 272 ? -12.489 27.234 -34.582 1.00 33.16 272 HIS A N 1
ATOM 2227 C CA . HIS A 1 272 ? -13.348 26.848 -35.723 1.00 33.16 272 HIS A CA 1
ATOM 2228 C C . HIS A 1 272 ? -14.754 27.454 -35.547 1.00 33.16 272 HIS A C 1
ATOM 2230 O O . HIS A 1 272 ? -15.604 26.837 -34.918 1.00 33.16 272 HIS A O 1
ATOM 2236 N N . ALA A 1 273 ? -15.001 28.654 -36.093 1.00 28.08 273 ALA A N 1
ATOM 2237 C CA . ALA A 1 273 ? -16.245 29.019 -36.801 1.00 28.08 273 ALA A CA 1
ATOM 2238 C 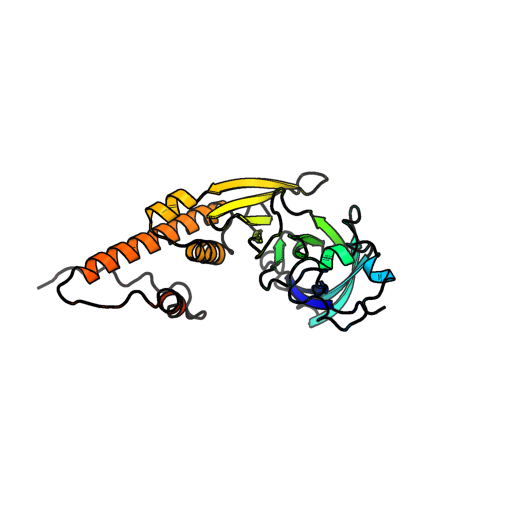C . ALA A 1 273 ? -16.273 30.514 -37.190 1.00 28.08 273 ALA A C 1
ATOM 2240 O O . ALA A 1 273 ? -15.906 31.365 -36.389 1.00 28.08 273 ALA A O 1
ATOM 2241 N N . LYS A 1 274 ? -16.814 30.777 -38.396 1.00 26.48 274 LYS A N 1
ATOM 2242 C CA . LYS A 1 274 ? -16.938 32.033 -39.184 1.00 26.48 274 LYS A CA 1
ATOM 2243 C C . LYS A 1 274 ? -15.655 32.415 -39.933 1.00 26.48 274 LYS A C 1
ATOM 2245 O O . LYS A 1 274 ? -14.746 32.978 -39.349 1.00 26.48 274 LYS A O 1
ATOM 2250 N N . ARG A 1 275 ? -15.424 32.048 -41.204 1.00 30.94 275 ARG A N 1
ATOM 2251 C CA . ARG A 1 275 ? -16.256 31.954 -42.435 1.00 30.94 275 ARG A CA 1
ATOM 2252 C C . ARG A 1 275 ? -16.867 33.301 -42.866 1.00 30.94 275 ARG A C 1
ATOM 2254 O O . ARG A 1 275 ? -17.884 33.699 -42.320 1.00 30.94 275 ARG A O 1
ATOM 2261 N N . LEU A 1 276 ? -16.189 33.915 -43.847 1.00 37.28 276 LEU A N 1
ATOM 2262 C CA . LEU A 1 276 ? -16.651 34.735 -44.986 1.00 37.28 276 LEU A CA 1
ATOM 2263 C C . LEU A 1 276 ? -17.972 35.516 -44.846 1.00 37.28 276 LEU A C 1
ATOM 2265 O O . LEU A 1 276 ? -19.035 34.903 -44.862 1.00 37.28 276 LEU A O 1
ATOM 2269 N N . SER A 1 277 ? -17.891 36.848 -44.943 1.00 32.12 277 SER A N 1
ATOM 2270 C CA . SER A 1 277 ? -18.774 37.662 -45.800 1.00 32.12 277 SER A CA 1
ATOM 2271 C C . SER A 1 277 ? -18.224 39.087 -45.960 1.00 32.12 277 SER A C 1
ATOM 2273 O O . SER A 1 277 ? -18.027 39.753 -44.946 1.00 32.12 277 SER A O 1
ATOM 2275 N N . SER A 1 278 ? -18.038 39.471 -47.234 1.00 36.59 278 SER A N 1
ATOM 2276 C CA . SER A 1 278 ? -17.806 40.806 -47.836 1.00 36.59 278 SER A CA 1
ATOM 2277 C C . SER A 1 278 ? -16.711 41.694 -47.254 1.00 36.59 278 SER A C 1
ATOM 2279 O O . SER A 1 278 ? -16.949 42.292 -46.183 1.00 36.59 278 SER A O 1
#

Foldseek 3Di:
DDFPQKDWDKAKADDVVVDPKIKIKIDIAHAAADDVPDPCHPVDPDDGDPVQQQAFPPHQKDWIWMAIPVVRDTDIAIAGEDDDTPGGNNVQNNAHPAPDWHWDHDDQWIWTQGGPRKIKIARPVVSYIYIHHHAPPPDDDDDDQWAWEADPQGIKIWGDDPLFWIWIWHWDPPDPHTDTHTDDIDGCVVVCVVQVHDSVLVVVLQVVCRHPPPVVSVVSSVVSSVVVSVVVVVVVVVCPPPDHDDDPDPPVPVVVVVDDPPDPDPPPDDPDDDDDDD

Secondary structure (DSSP, 8-state):
---SSEEEEEEEE--TTT-S--EEEEEEEEPP---TTSTTTT----PPPHHHHTSEES-SEEEEEEEETTTTEEEEEEEEEES---EEHHHHTTS---TT--EEEETTEEEEE-GGG-EEEEETTTTEEEEEPPPTT---SSS--EEEEEETTEEEEEEEETTTEEEEEEEE-SSSS-EEEEEEEEE-HHHHHHHT--HHHHHHHHHHTTTS-HHHHHHHHHHHHHHHHHHHHHHHHHHTSSS----S--HHHHHHTT--TTS-S--S-SSS------

Organism: NCBI:txid422564

Solvent-accessible surface area (backbone atoms only — not comparable to full-atom values): 16710 Å² total; per-residue (Å²): 134,82,74,75,63,52,48,76,48,78,40,74,39,57,49,76,89,82,36,95,56,42,35,37,39,40,44,82,40,71,44,56,56,66,49,97,86,42,97,57,46,83,69,73,85,74,86,73,58,69,68,60,38,65,30,58,22,66,47,70,63,44,77,34,45,36,34,31,64,81,78,70,44,75,41,83,44,68,24,40,51,52,81,78,66,80,50,34,40,53,68,47,18,65,36,74,86,61,95,68,64,51,63,42,50,55,94,74,27,35,38,35,50,46,65,75,59,24,34,39,40,38,30,80,82,76,40,31,30,36,74,34,78,51,60,88,88,73,74,91,74,80,77,87,41,59,46,66,33,61,39,101,83,40,46,30,41,38,32,52,45,96,62,35,30,41,36,33,26,37,48,41,72,88,53,102,57,73,42,68,43,79,74,45,77,46,74,39,55,71,59,29,61,75,66,76,51,60,52,71,58,48,56,53,39,51,64,75,25,53,89,39,32,76,75,47,27,58,50,44,38,51,46,52,50,48,51,53,50,51,49,52,52,52,50,55,54,52,61,70,40,98,64,78,85,80,82,92,78,54,66,74,56,62,65,54,75,75,63,64,95,83,66,75,94,76,87,83,83,89,87,86,85,84,81,88,83,136

Radius of gyration: 23.04 Å; Cα contacts (8 Å, |Δi|>4): 415; chains: 1; bounding box: 50×57×71 Å

pLDDT: mean 72.5, std 20.82, range [26.48, 97.38]

Sequence (278 aa):
MEIKETFQVEYLAYDPIESPYFKVVSVTRFGWTPEPGDFLYGSSSVPLDPEIEQSEWPPSVCILHVFSSRTRQWEERSFVREGDSMGIVSEMRRDWPTEQRNAVYWRGALYVHCQTDYVMRISLSSDKYHVIKPPPGIEVKHYPQFYLGKSSNGVYCASIKGGCRVQVWNLDESSCQMEWVLKHDRDLSKWLLKNKLSIDHVQIMVEKSKDLGPCRILITITIIAIEIMIWKHQQKRKLNGPHKQLKTRNLHGALMMNVDPTVGWRFLGFIHAKRLSS

Mean predicted aligned error: 14.03 Å